Protein 6DB1 (pdb70)

Organism: Salmonella typhimurium (strain LT2 / SGSC1412 / ATCC 700720) (NCBI:txid99287)

Radius of gyration: 18.97 Å; Cα contacts (8 Å, |Δi|>4): 227; chains: 2; bounding box: 42×57×40 Å

InterPro domains:
  IPR003122 Chemotaxis methyl-accepting receptor Tar-related, ligand-binding [PF02203] (4-165)
  IPR003660 HAMP domain [PF00672] (212-261)
  IPR003660 HAMP domain [PS50885] (212-264)
  IPR003660 HAMP domain [SM00304] (212-264)
  IPR004089 Methyl-accepting chemotaxis protein (MCP) signalling domain [PF00015] (323-480)
  IPR004089 Methyl-accepting chemotaxis protein (MCP) signalling domain [PS50111] (269-498)
  IPR004089 Methyl-accepting chemotaxis protein (MCP) signalling domain [SM00283] (265-512)
  IPR004090 Chemotaxis methyl-accepting receptor [PR00260] (4-29)
  IPR004090 Chemotaxis methyl-accepting receptor [PR00260] (286-315)
  IPR004090 Chemotaxis methyl-accepting receptor [PR00260] (363-390)
  IPR004090 Chemotaxis methyl-accepting receptor [PR00260] (392-421)
  IPR004090 Chemotaxis methyl-accepting receptor [PR00260] (440-469)
  IPR004091 Chemotaxis methyl-accepting receptor, methyl-accepting site [PS00538] (290-312)

Foldseek 3Di:
DLLVLLVVLVLLVLLVVLVVVLVVLLVVLVQVVVVHDRDCVSSVVSLVSCVSLVCCVSPPPPPNVLRVQLSVLSVCLNPPPSVQCCCSVPNDCVGNVVSNVPVNVVSSVSNVVSVVVSCVVSCVSVCVDD/DQLLVLLVVCCLLVLLLVLVVQLLVLLVVLVQVVVVHHRDCPRNVVSLVSVVSLVCVVSPPRPPRVLVVQLSVLSVCLNVVASVVCCCSVPNDPCVNVVRSVPVNVVSSVSNVVSSVVSNVVSVVSVD

B-factor: mean 55.28, std 18.29, range [25.7, 120.66]

Nearest PDB structures (foldseek):
  5xsj-assembly1_L  TM=6.412E-01  e=8.812E-02  Clostridium beijerinckii NCIMB 8052
  9ivk-assembly1_A  TM=5.638E-01  e=1.202E+00  artificial sequences
  2kvp-assembly1_A  TM=5.230E-01  e=2.519E+00  Mus musculus
  4ciu-assembly1_A  TM=4.933E-01  e=7.093E+00  Escherichia coli
  5xsj-assembly1_L  TM=6.937E-01  e=2.025E-01  Clostridium beijerinckii NCIMB 8052

Secondary structure (DSSP, 8-state):
-HHHHHHH--HHHHHHHHHHHHHHHHHH--TTTTTS----HHHHHHHH--HHHH--TT-S---HHHHHHHHHHHHHIIIIIITT---TTT--IIIIIHHHHHHHHHHHHHHHHHHHHHHHHHH-------/--HHHHHHH--HHHHHHHHHHHHHHHHHH--TTTTT-----HHHHHHHH--HHHH--TT-S---HHHHHHHHHHHHHIIIIIITT--HHHHS-HHHHHHHHHTHHHHHHHHHHHHHHHHHHHHH----

Sequence (258 aa):
DIDRHLLVRRQTVLSQGNDQYFRFVTRRLSRADVKIGGGTPDFAPARQSLENRQQKLEEKALSPGPNPDISREVLSNWQALLEKGVVPQQLAQQGSLTAWSEHASTVTPALSRAFGASAERFSSHEEAGALDNNTRVNDIDRHLVRQTVLSQGNDQYFRFVTRLSRADVKIGGGTPDFAPARQSLENRQKLEEKALSPGPNPDISREVLSNWQALLEKGVVPQQLAQQGSLTAWSEHASTVTPALSRAFGASAERFSHEAGALDN

Structure (mmCIF, N/CA/C/O backbone):
data_6DB1
#
_entry.id   6DB1
#
_cell.length_a   89.226
_cell.length_b   89.226
_cell.length_c   65.890
_cell.angle_alpha   90.00
_cell.angle_beta   90.00
_cell.angle_gamma   120.00
#
_symmetry.space_group_name_H-M   'P 63'
#
loop_
_entity.id
_entity.type
_entity.pdbx_description
1 polymer 'Putative methyl-accepting chemotaxis protein'
2 non-polymer 'CHLORIDE ION'
3 water water
#
loop_
_atom_site.group_PDB
_atom_site.id
_atom_site.type_symbol
_atom_site.label_atom_id
_atom_site.label_alt_id
_atom_site.label_comp_id
_atom_site.label_asym_id
_atom_site.label_entity_id
_atom_site.label_seq_id
_atom_site.pdbx_PDB_ins_code
_atom_site.Cartn_x
_atom_site.Cartn_y
_atom_site.Cartn_z
_atom_site.occupancy
_atom_site.B_iso_or_equiv
_atom_site.auth_seq_id
_atom_site.auth_comp_id
_atom_site.auth_asym_id
_atom_site.auth_atom_id
_atom_site.pdbx_PDB_model_num
ATOM 1 N N . ASP A 1 12 ? 40.531 20.345 2.129 1.00 48.06 43 ASP A N 1
ATOM 2 C CA . ASP A 1 12 ? 39.693 20.883 1.055 1.00 44.97 43 ASP A CA 1
ATOM 3 C C . ASP A 1 12 ? 38.554 19.885 0.738 1.00 38.94 43 ASP A C 1
ATOM 4 O O . ASP A 1 12 ? 38.562 18.724 1.152 1.00 36.05 43 ASP A O 1
ATOM 9 N N . ILE A 1 13 ? 37.579 20.354 -0.008 1.00 35.17 44 ILE A N 1
ATOM 10 C CA . ILE A 1 13 ? 36.411 19.546 -0.319 1.00 33.18 44 ILE A CA 1
ATOM 11 C C . ILE A 1 13 ? 36.817 18.308 -1.127 1.00 30.30 44 ILE A C 1
ATOM 12 O O . ILE A 1 13 ? 36.300 17.234 -0.859 1.00 28.99 44 ILE A O 1
ATOM 17 N N . ASP A 1 14 ? 37.748 18.435 -2.067 1.00 30.65 45 ASP A N 1
ATOM 18 C CA . ASP A 1 14 ? 38.133 17.270 -2.882 1.00 31.06 45 ASP A CA 1
ATOM 19 C C . ASP A 1 14 ? 38.697 16.144 -2.006 1.00 30.17 45 ASP A C 1
ATOM 20 O O . ASP A 1 14 ? 38.337 14.975 -2.189 1.00 28.43 45 ASP A O 1
ATOM 25 N N . ARG A 1 15 ? 39.599 16.492 -1.083 1.00 31.53 46 ARG A N 1
ATOM 26 C CA . ARG A 1 15 ? 40.169 15.476 -0.203 1.00 31.59 46 ARG A CA 1
ATOM 27 C C . ARG A 1 15 ? 39.096 14.823 0.657 1.00 29.68 46 ARG A C 1
ATOM 28 O O . ARG A 1 15 ? 39.157 13.608 0.837 1.00 29.16 46 ARG A O 1
ATOM 36 N N . HIS A 1 16 ? 38.132 15.580 1.175 1.00 31.52 47 HIS A N 1
ATOM 37 C CA . HIS A 1 16 ? 37.115 14.974 2.054 1.00 32.37 47 HIS A CA 1
ATOM 38 C C . HIS A 1 16 ? 36.256 13.985 1.250 1.00 30.09 47 HIS A C 1
ATOM 39 O O . HIS A 1 16 ? 35.979 12.887 1.705 1.00 27.47 47 HIS A O 1
ATOM 46 N N A LEU A 1 17 ? 35.801 14.392 0.058 0.50 29.04 48 LEU A N 1
ATOM 47 N N B LEU A 1 17 ? 35.842 14.393 0.058 0.50 29.42 48 LEU A N 1
ATOM 48 C CA A LEU A 1 17 ? 34.992 13.494 -0.776 0.50 28.81 48 LEU A CA 1
ATOM 49 C CA B LEU A 1 17 ? 34.996 13.556 -0.769 0.50 29.44 48 LEU A CA 1
ATOM 50 C C A LEU A 1 17 ? 35.784 12.211 -1.051 0.50 28.62 48 LEU A C 1
ATOM 51 C C B LEU A 1 17 ? 35.747 12.263 -1.143 0.50 29.13 48 LEU A C 1
ATOM 52 O O A LEU A 1 17 ? 35.275 11.106 -0.883 0.50 27.84 48 LEU A O 1
ATOM 53 O O B LEU A 1 17 ? 35.171 11.178 -1.113 0.50 28.69 48 LEU A O 1
ATOM 62 N N . VAL A 1 18 ? 37.035 12.385 -1.460 1.00 29.67 49 VAL A N 1
ATOM 63 C CA . VAL A 1 18 ? 37.901 11.244 -1.797 1.00 31.39 49 VAL A CA 1
ATOM 64 C C . VAL A 1 18 ? 38.070 10.313 -0.571 1.00 30.34 49 VAL A C 1
ATOM 65 O O . VAL A 1 18 ? 38.047 9.086 -0.744 1.00 29.09 49 VAL A O 1
ATOM 69 N N A ARG A 1 19 ? 38.229 10.852 0.642 0.70 30.26 50 ARG A N 1
ATOM 70 N N B ARG A 1 19 ? 38.205 10.866 0.639 0.30 30.05 50 ARG A N 1
ATOM 71 C CA A ARG A 1 19 ? 38.333 9.978 1.821 0.70 31.84 50 ARG A CA 1
ATOM 72 C CA B ARG A 1 19 ? 38.300 10.014 1.828 0.30 30.57 50 ARG A CA 1
ATOM 73 C C A ARG A 1 19 ? 37.032 9.170 1.949 0.70 29.61 50 ARG A C 1
ATOM 74 C C B ARG A 1 19 ? 37.033 9.160 1.918 0.30 29.42 50 ARG A C 1
ATOM 75 O O A ARG A 1 19 ? 37.064 7.994 2.211 0.70 29.05 50 ARG A O 1
ATOM 76 O O B ARG A 1 19 ? 37.095 7.961 2.137 0.30 29.35 50 ARG A O 1
ATOM 91 N N . GLN A 1 20 ? 35.884 9.808 1.745 1.00 29.52 51 GLN A N 1
ATOM 92 C CA . GLN A 1 20 ? 34.592 9.104 1.829 1.00 29.47 51 GLN A CA 1
ATOM 93 C C . GLN A 1 20 ? 34.476 8.019 0.748 1.00 27.88 51 GLN A C 1
ATOM 94 O O . GLN A 1 20 ? 33.986 6.923 1.029 1.00 25.70 51 GLN A O 1
ATOM 116 N N . THR A 1 22 ? 36.887 6.468 -0.719 1.00 30.87 53 THR A N 1
ATOM 117 C CA . THR A 1 22 ? 37.859 5.426 -0.395 1.00 31.82 53 THR A CA 1
ATOM 118 C C . THR A 1 22 ? 37.331 4.524 0.726 1.00 30.20 53 THR A C 1
ATOM 119 O O . THR A 1 22 ? 37.462 3.320 0.636 1.00 29.86 53 THR A O 1
ATOM 123 N N . VAL A 1 23 ? 36.739 5.110 1.771 1.00 30.47 54 VAL A N 1
ATOM 124 C CA . VAL A 1 23 ? 36.189 4.316 2.874 1.00 29.92 54 VAL A CA 1
ATOM 125 C C . VAL A 1 23 ? 35.026 3.449 2.364 1.00 29.27 54 VAL A C 1
ATOM 126 O O . VAL A 1 23 ? 34.879 2.291 2.782 1.00 29.88 54 VAL A O 1
ATOM 130 N N . LEU A 1 24 ? 34.205 3.996 1.478 1.00 29.22 55 LEU A N 1
ATOM 131 C CA . LEU A 1 24 ? 33.086 3.251 0.904 1.00 29.58 55 LEU A CA 1
ATOM 132 C C . LEU A 1 24 ? 33.617 2.075 0.063 1.00 29.22 55 LEU A C 1
ATOM 133 O O . LEU A 1 24 ? 33.087 0.970 0.135 1.00 28.39 55 LEU A O 1
ATOM 138 N N . SER A 1 25 ? 34.646 2.296 -0.749 1.00 30.04 56 SER A N 1
ATOM 139 C CA . SER A 1 25 ? 35.219 1.204 -1.568 1.00 31.22 56 SER A CA 1
ATOM 140 C C . SER A 1 25 ? 35.833 0.117 -0.684 1.00 31.42 56 SER A C 1
ATOM 141 O O . SER A 1 25 ? 35.723 -1.061 -0.970 1.00 31.82 56 SER A O 1
ATOM 144 N N . GLN A 1 26 ? 36.500 0.546 0.374 1.00 32.89 57 GLN A N 1
ATOM 145 C CA . GLN A 1 26 ? 37.107 -0.371 1.300 1.00 34.64 57 GLN A CA 1
ATOM 146 C C . GLN A 1 26 ? 36.008 -1.197 1.973 1.00 35.18 57 GLN A C 1
ATOM 147 O O . GLN A 1 26 ? 36.184 -2.400 2.169 1.00 36.30 57 GLN A O 1
ATOM 153 N N . GLY A 1 27 ? 34.889 -0.553 2.328 1.00 32.62 58 GLY A N 1
ATOM 154 C CA . GLY A 1 27 ? 33.787 -1.264 2.937 1.00 31.98 58 GLY A CA 1
ATOM 155 C C . GLY A 1 27 ? 33.240 -2.334 2.001 1.00 34.28 58 GLY A C 1
ATOM 156 O O . GLY A 1 27 ? 32.919 -3.442 2.418 1.00 35.73 58 GLY A O 1
ATOM 157 N N . ASN A 1 28 ? 33.138 -1.980 0.732 1.00 34.23 59 ASN A N 1
ATOM 158 C CA . ASN A 1 28 ? 32.604 -2.858 -0.323 1.00 36.69 59 ASN A CA 1
ATOM 159 C C . ASN A 1 28 ? 33.566 -4.030 -0.552 1.00 39.14 59 ASN A C 1
ATOM 160 O O . ASN A 1 28 ? 33.160 -5.187 -0.689 1.00 41.54 59 ASN A O 1
ATOM 165 N N . ASP A 1 29 ? 34.849 -3.705 -0.649 1.00 39.61 60 ASP A N 1
ATOM 166 C CA . ASP A 1 29 ? 35.848 -4.707 -0.807 1.00 42.43 60 ASP A CA 1
ATOM 167 C C . ASP A 1 29 ? 35.799 -5.715 0.366 1.00 42.86 60 ASP A C 1
ATOM 168 O O . ASP A 1 29 ? 35.853 -6.919 0.142 1.00 40.14 60 ASP A O 1
ATOM 173 N N . GLN A 1 30 ? 35.667 -5.208 1.594 1.00 39.34 61 GLN A N 1
ATOM 174 C CA . GLN A 1 30 ? 35.651 -6.063 2.806 1.00 41.31 61 GLN A CA 1
ATOM 175 C C . GLN A 1 30 ? 34.380 -6.920 2.864 1.00 42.86 61 GLN A C 1
ATOM 176 O O . GLN A 1 30 ? 34.392 -8.036 3.424 1.00 42.21 61 GLN A O 1
ATOM 182 N N . TYR A 1 31 ? 33.287 -6.396 2.331 1.00 42.30 62 TYR A N 1
ATOM 183 C CA . TYR A 1 31 ? 32.094 -7.173 2.267 1.00 44.07 62 TYR A CA 1
ATOM 184 C C . TYR A 1 31 ? 32.277 -8.305 1.239 1.00 47.53 62 TYR A C 1
ATOM 185 O O . TYR A 1 31 ? 32.002 -9.476 1.554 1.00 48.27 62 TYR A O 1
ATOM 194 N N . PHE A 1 32 ? 32.752 -7.992 0.024 1.00 47.24 63 PHE A N 1
ATOM 195 C CA . PHE A 1 32 ? 32.923 -9.055 -0.969 1.00 50.65 63 PHE A CA 1
ATOM 196 C C . PHE A 1 32 ? 33.894 -10.097 -0.421 1.00 51.67 63 PHE A C 1
ATOM 197 O O . PHE A 1 32 ? 33.668 -11.294 -0.596 1.00 53.54 63 PHE A O 1
ATOM 205 N N . ARG A 1 33 ? 34.944 -9.650 0.250 1.00 49.35 64 ARG A N 1
ATOM 206 C CA . ARG A 1 33 ? 35.876 -10.592 0.805 1.00 53.26 64 ARG A CA 1
ATOM 207 C C . ARG A 1 33 ? 35.138 -11.519 1.769 1.00 54.59 64 ARG A C 1
ATOM 208 O O . ARG A 1 33 ? 35.220 -12.732 1.635 1.00 56.79 64 ARG A O 1
ATOM 216 N N . PHE A 1 34 ? 34.409 -10.933 2.705 1.00 53.34 65 PHE A N 1
ATOM 217 C CA . PHE A 1 34 ? 33.688 -11.678 3.708 1.00 53.72 65 PHE A CA 1
ATOM 218 C C . PHE A 1 34 ? 32.916 -12.850 3.098 1.00 56.18 65 PHE A C 1
ATOM 219 O O . PHE A 1 34 ? 32.947 -13.936 3.644 1.00 57.89 65 PHE A O 1
ATOM 227 N N . VAL A 1 35 ? 32.222 -12.609 1.990 1.00 56.21 66 VAL A N 1
ATOM 228 C CA . VAL A 1 35 ? 31.402 -13.618 1.358 1.00 57.97 66 VAL A CA 1
ATOM 229 C C . VAL A 1 35 ? 32.276 -14.768 0.853 1.00 61.84 66 VAL A C 1
ATOM 230 O O . VAL A 1 35 ? 31.866 -15.913 0.925 1.00 62.01 66 VAL A O 1
ATOM 234 N N . THR A 1 36 ? 33.464 -14.461 0.338 1.00 63.48 67 THR A N 1
ATOM 235 C CA . THR A 1 36 ? 34.343 -15.495 -0.187 1.00 65.80 67 THR A CA 1
ATOM 236 C C . THR A 1 36 ? 35.058 -16.221 0.958 1.00 66.33 67 THR A C 1
ATOM 237 O O . THR A 1 36 ? 35.129 -17.456 0.973 1.00 69.81 67 THR A O 1
ATOM 241 N N A ARG A 1 37 ? 35.565 -15.434 1.905 0.50 62.81 68 ARG A N 1
ATOM 242 N N B ARG A 1 37 ? 35.589 -15.484 1.920 0.50 62.67 68 ARG A N 1
ATOM 243 C CA A ARG A 1 37 ? 36.274 -15.942 3.075 0.50 62.96 68 ARG A CA 1
ATOM 244 C CA B ARG A 1 37 ? 36.343 -16.134 2.992 0.50 63.12 68 ARG A CA 1
ATOM 245 C C A ARG A 1 37 ? 35.429 -17.038 3.741 0.50 65.29 68 ARG A C 1
ATOM 246 C C B ARG A 1 37 ? 35.422 -17.085 3.778 0.50 65.11 68 ARG A C 1
ATOM 247 O O A ARG A 1 37 ? 35.868 -18.191 3.907 0.50 66.46 68 ARG A O 1
ATOM 248 O O B ARG A 1 37 ? 35.823 -18.224 4.084 0.50 66.17 68 ARG A O 1
ATOM 263 N N . LEU A 1 38 ? 34.192 -16.661 4.064 1.00 65.28 69 LEU A N 1
ATOM 264 C CA . LEU A 1 38 ? 33.229 -17.523 4.792 1.00 65.90 69 LEU A CA 1
ATOM 265 C C . LEU A 1 38 ? 32.880 -18.782 3.986 1.00 67.39 69 LEU A C 1
ATOM 266 O O . LEU A 1 38 ? 32.688 -19.867 4.567 1.00 66.89 69 LEU A O 1
ATOM 271 N N . SER A 1 39 ? 32.753 -18.625 2.675 1.00 68.07 70 SER A N 1
ATOM 272 C CA . SER A 1 39 ? 32.413 -19.744 1.807 1.00 69.65 70 SER A CA 1
ATOM 273 C C . SER A 1 39 ? 33.523 -20.811 1.846 1.00 70.59 70 SER A C 1
ATOM 274 O O . SER A 1 39 ? 33.231 -22.008 1.973 1.00 68.40 70 SER A O 1
ATOM 277 N N . ARG A 1 40 ? 34.791 -20.393 1.768 1.00 71.09 71 ARG A N 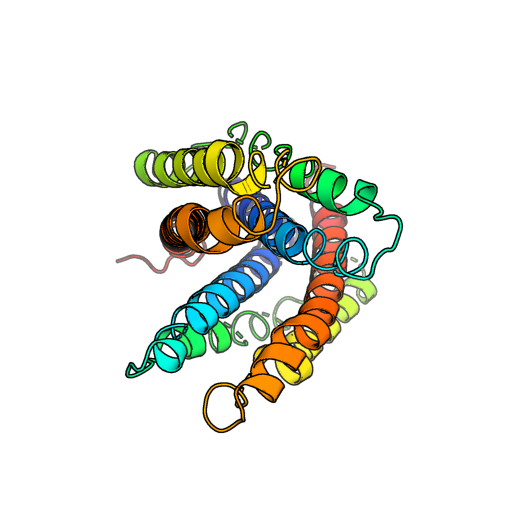1
ATOM 278 C CA . ARG A 1 40 ? 35.898 -21.358 1.795 1.00 74.09 71 ARG A CA 1
ATOM 279 C C . ARG A 1 40 ? 35.936 -22.079 3.150 1.00 73.11 71 ARG A C 1
ATOM 280 O O . ARG A 1 40 ? 36.201 -23.297 3.209 1.00 71.37 71 ARG A O 1
ATOM 288 N N . ALA A 1 41 ? 35.669 -21.346 4.233 1.00 70.09 72 ALA A N 1
ATOM 289 C CA . ALA A 1 41 ? 35.656 -21.967 5.568 1.00 70.31 72 ALA A CA 1
ATOM 290 C C . ALA A 1 41 ? 34.541 -23.029 5.642 1.00 72.01 72 ALA A C 1
ATOM 291 O O . ALA A 1 41 ? 34.720 -24.081 6.269 1.00 69.68 72 ALA A O 1
ATOM 301 N N . ASP A 1 43 ? 33.185 -24.775 3.005 1.00 78.34 74 ASP A N 1
ATOM 302 C CA . ASP A 1 43 ? 33.464 -25.931 2.166 1.00 79.95 74 ASP A CA 1
ATOM 303 C C . ASP A 1 43 ? 34.237 -26.943 3.011 1.00 80.86 74 ASP A C 1
ATOM 304 O O . ASP A 1 43 ? 33.958 -28.134 2.960 1.00 83.79 74 ASP A O 1
ATOM 309 N N . VAL A 1 44 ? 35.189 -26.439 3.800 1.00 81.40 75 VAL A N 1
ATOM 310 C CA . VAL A 1 44 ? 36.022 -27.243 4.723 1.00 84.68 75 VAL A CA 1
ATOM 311 C C . VAL A 1 44 ? 35.118 -27.897 5.778 1.00 86.41 75 VAL A C 1
ATOM 312 O O . VAL A 1 44 ? 35.291 -29.076 6.103 1.00 91.21 75 VAL A O 1
ATOM 316 N N . LYS A 1 45 ? 34.179 -27.127 6.327 1.00 83.79 76 LYS A N 1
ATOM 317 C CA . LYS A 1 45 ? 33.256 -27.638 7.347 1.00 85.58 76 LYS A CA 1
ATOM 318 C C . LYS A 1 45 ? 32.352 -28.704 6.700 1.00 85.36 76 LYS A C 1
ATOM 319 O O . LYS A 1 45 ? 32.149 -29.787 7.270 1.00 85.72 76 LYS A O 1
ATOM 325 N N . ILE A 1 46 ? 31.871 -28.423 5.487 1.00 82.27 77 ILE A N 1
ATOM 326 C CA . ILE A 1 46 ? 31.008 -29.348 4.735 1.00 82.73 77 ILE A CA 1
ATOM 327 C C . ILE A 1 46 ? 31.829 -30.575 4.301 1.00 85.17 77 ILE A C 1
ATOM 328 O O . ILE A 1 46 ? 31.280 -31.665 4.109 1.00 87.06 77 ILE A O 1
ATOM 333 N N . GLY A 1 47 ? 33.138 -30.388 4.149 1.00 84.04 78 GLY A N 1
ATOM 334 C CA . GLY A 1 47 ? 34.039 -31.467 3.767 1.00 85.93 78 GLY A CA 1
ATOM 335 C C . GLY A 1 47 ? 34.473 -32.295 4.968 1.00 87.55 78 GLY A C 1
ATOM 336 O O . GLY A 1 47 ? 35.378 -33.120 4.860 1.00 90.48 78 GLY A O 1
ATOM 337 N N . GLY A 1 48 ? 33.844 -32.057 6.119 1.00 85.92 79 GLY A N 1
ATOM 338 C CA . GLY A 1 48 ? 34.135 -32.808 7.341 1.00 88.99 79 GLY A CA 1
ATOM 339 C C . GLY A 1 48 ? 35.399 -32.337 8.043 1.00 90.79 79 GLY A C 1
ATOM 340 O O . GLY A 1 48 ? 35.908 -33.036 8.922 1.00 93.73 79 GLY A O 1
ATOM 341 N N . GLY A 1 49 ? 35.887 -31.147 7.693 1.00 89.02 80 GLY A N 1
ATOM 342 C CA . GLY A 1 49 ? 37.122 -30.602 8.281 1.00 91.42 80 GLY A CA 1
ATOM 343 C C . GLY A 1 49 ? 36.863 -29.547 9.349 1.00 89.72 80 GLY A C 1
ATOM 344 O O . GLY A 1 49 ? 35.724 -29.110 9.569 1.00 85.88 80 GLY A O 1
ATOM 345 N N . THR A 1 50 ? 37.956 -29.128 9.994 1.00 92.60 81 THR A N 1
ATOM 346 C CA . THR A 1 50 ? 37.940 -28.124 11.070 1.00 91.10 81 THR A CA 1
ATOM 347 C C . THR A 1 50 ? 38.063 -26.717 10.453 1.00 87.31 81 THR A C 1
ATOM 348 O O . THR A 1 50 ? 39.156 -26.272 10.098 1.00 85.51 81 THR A O 1
ATOM 352 N N . PRO A 1 51 ? 36.943 -25.992 10.348 1.00 84.47 82 PRO A N 1
ATOM 353 C CA . PRO A 1 51 ? 37.017 -24.673 9.719 1.00 82.26 82 PRO A CA 1
ATOM 354 C C . PRO A 1 51 ? 37.803 -23.622 10.521 1.00 81.76 82 PRO A C 1
ATOM 355 O O . PRO A 1 51 ? 37.896 -23.712 11.749 1.00 82.90 82 PRO A O 1
ATOM 359 N N . ASP A 1 52 ? 38.399 -22.672 9.804 1.00 79.85 83 ASP A N 1
ATOM 360 C CA . ASP A 1 52 ? 39.092 -21.546 10.417 1.00 80.49 83 ASP A CA 1
ATOM 361 C C . ASP A 1 52 ? 38.209 -20.360 10.111 1.00 75.49 83 ASP A C 1
ATOM 362 O O . ASP A 1 52 ? 38.051 -19.995 8.953 1.00 75.66 83 ASP A O 1
ATOM 367 N N . PHE A 1 53 ? 37.596 -19.785 11.138 1.00 74.39 84 PHE A N 1
ATOM 368 C CA . PHE A 1 53 ? 36.714 -18.635 10.953 1.00 70.27 84 PHE A CA 1
ATOM 369 C C . PHE A 1 53 ? 37.452 -17.316 11.187 1.00 69.45 84 PHE A C 1
ATOM 370 O O . PHE A 1 53 ? 36.894 -16.260 10.894 1.00 68.34 84 PHE A O 1
ATOM 378 N N . ALA A 1 54 ? 38.690 -17.378 11.688 1.00 69.18 85 ALA A N 1
ATOM 379 C CA . ALA A 1 54 ? 39.484 -16.171 12.015 1.00 70.89 85 ALA A CA 1
ATOM 380 C C . ALA A 1 54 ? 39.447 -15.123 10.885 1.00 70.21 85 ALA A C 1
ATOM 381 O O . ALA A 1 54 ? 39.244 -13.926 11.176 1.00 66.18 85 ALA A O 1
ATOM 383 N N . PRO A 1 55 ? 39.655 -15.548 9.607 1.00 70.40 86 PRO A N 1
ATOM 384 C CA . PRO A 1 55 ? 39.678 -14.627 8.446 1.00 68.36 86 PRO A CA 1
ATOM 385 C C . PRO A 1 55 ? 38.322 -13.982 8.112 1.00 67.69 86 PRO A C 1
ATOM 386 O O . PRO A 1 55 ? 38.266 -12.793 7.755 1.00 62.42 86 PRO A O 1
ATOM 390 N N . ALA A 1 56 ? 37.247 -14.757 8.180 1.00 67.32 87 ALA A N 1
ATOM 391 C CA . ALA A 1 56 ? 35.931 -14.184 7.900 1.00 66.05 87 ALA A CA 1
ATOM 392 C C . ALA A 1 56 ? 35.619 -13.140 8.976 1.00 64.17 87 ALA A C 1
ATOM 393 O O . ALA A 1 56 ? 35.184 -12.029 8.664 1.00 64.76 87 ALA A O 1
ATOM 395 N N . ARG A 1 57 ? 35.870 -13.505 10.234 1.00 63.16 88 ARG A N 1
ATOM 396 C CA . ARG A 1 57 ? 35.660 -12.600 11.366 1.00 64.34 88 ARG A CA 1
ATOM 397 C C . ARG A 1 57 ? 36.451 -11.306 11.132 1.00 63.97 88 ARG A C 1
ATOM 398 O O . ARG A 1 57 ? 35.998 -10.228 11.515 1.00 60.02 88 ARG A O 1
ATOM 406 N N . GLN A 1 58 ? 37.644 -11.430 10.540 1.00 62.61 89 GLN A N 1
ATOM 407 C CA . GLN A 1 58 ? 38.490 -10.272 10.276 1.00 62.70 89 GLN A CA 1
ATOM 408 C C . GLN A 1 58 ? 37.789 -9.333 9.290 1.00 62.01 89 GLN A C 1
ATOM 409 O O . GLN A 1 58 ? 37.818 -8.125 9.458 1.00 60.05 89 GLN A O 1
ATOM 415 N N . SER A 1 59 ? 37.194 -9.911 8.255 1.00 61.55 90 SER A N 1
ATOM 416 C CA . SER A 1 59 ? 36.516 -9.134 7.239 1.00 61.66 90 SER A CA 1
ATOM 417 C C . SER A 1 59 ? 35.270 -8.460 7.836 1.00 59.74 90 SER A C 1
ATOM 418 O O . SER A 1 59 ? 35.062 -7.271 7.628 1.00 60.53 90 SER A O 1
ATOM 421 N N . LEU A 1 60 ? 34.462 -9.214 8.580 1.00 57.70 91 LEU A N 1
ATOM 422 C CA . LEU A 1 60 ? 33.272 -8.675 9.222 1.00 57.92 91 LEU A CA 1
ATOM 423 C C . LEU A 1 60 ? 33.687 -7.498 10.104 1.00 58.57 91 LEU A C 1
ATOM 424 O O . LEU A 1 60 ? 33.107 -6.415 10.023 1.00 59.16 91 LEU A O 1
ATOM 429 N N . GLU A 1 61 ? 34.733 -7.706 10.894 1.00 52.30 92 GLU A N 1
ATOM 430 C CA . GLU A 1 61 ? 35.227 -6.663 11.771 1.00 53.69 92 GLU A CA 1
ATOM 431 C C . GLU A 1 61 ? 35.733 -5.465 10.944 1.00 50.03 92 GLU A C 1
ATOM 432 O O . GLU A 1 61 ? 35.523 -4.319 11.349 1.00 47.70 92 GLU A O 1
ATOM 438 N N . ASN A 1 62 ? 36.363 -5.709 9.791 1.00 49.27 93 ASN A N 1
ATOM 439 C CA . ASN A 1 62 ? 36.856 -4.604 8.939 1.00 47.01 93 ASN A CA 1
ATOM 440 C C . ASN A 1 62 ? 35.667 -3.830 8.336 1.00 43.71 93 ASN A C 1
ATOM 441 O O . ASN A 1 62 ? 35.735 -2.605 8.177 1.00 41.63 93 ASN A O 1
ATOM 462 N N . ARG A 1 64 ? 32.716 -3.500 9.710 1.00 42.70 95 ARG A N 1
ATOM 463 C CA . ARG A 1 64 ? 32.139 -2.758 10.826 1.00 45.05 95 ARG A CA 1
ATOM 464 C C . ARG A 1 64 ? 32.993 -1.509 11.092 1.00 45.30 95 ARG A C 1
ATOM 465 O O . ARG A 1 64 ? 32.447 -0.422 11.324 1.00 46.70 95 ARG A O 1
ATOM 473 N N A GLN A 1 65 ? 34.323 -1.663 11.074 0.60 44.56 96 GLN A N 1
ATOM 474 N N B GLN A 1 65 ? 34.319 -1.685 11.052 0.40 44.44 96 GLN A N 1
ATOM 475 C CA A GLN A 1 65 ? 35.229 -0.527 11.284 0.60 43.71 96 GLN A CA 1
ATOM 476 C CA B GLN A 1 65 ? 35.279 -0.593 11.235 0.40 43.42 96 GLN A CA 1
ATOM 477 C C A GLN A 1 65 ? 35.065 0.497 10.152 0.60 40.57 96 GLN A C 1
ATOM 478 C C B GLN A 1 65 ? 35.081 0.477 10.156 0.40 40.39 96 GLN A C 1
ATOM 479 O O A GLN A 1 65 ? 35.141 1.697 10.400 0.60 41.32 96 GLN A O 1
ATOM 480 O O B GLN A 1 65 ? 35.140 1.669 10.443 0.40 40.88 96 GLN A O 1
ATOM 491 N N . LYS A 1 66 ? 34.878 0.045 8.914 1.00 37.64 97 LYS A N 1
ATOM 492 C CA . LYS A 1 66 ? 34.724 0.983 7.806 1.00 35.62 97 LYS A CA 1
ATOM 493 C C . LYS A 1 66 ? 33.382 1.717 7.902 1.00 32.36 97 LYS A C 1
ATOM 494 O O . LYS A 1 66 ? 33.328 2.859 7.561 1.00 31.18 97 LYS A O 1
ATOM 500 N N . LEU A 1 67 ? 32.330 1.080 8.391 1.00 32.89 98 LEU A N 1
ATOM 501 C CA . LEU A 1 67 ? 31.065 1.779 8.584 1.00 33.42 98 LEU A CA 1
ATOM 502 C C . LEU A 1 67 ? 31.249 2.880 9.637 1.00 34.45 98 LEU A C 1
ATOM 503 O O . LEU A 1 67 ? 30.752 3.978 9.479 1.00 33.16 98 LEU A O 1
ATOM 508 N N . GLU A 1 68 ? 31.946 2.574 10.727 1.00 36.71 99 GLU A N 1
ATOM 509 C CA . GLU A 1 68 ? 32.141 3.572 11.769 1.00 40.01 99 GLU A CA 1
ATOM 510 C C . GLU A 1 68 ? 32.910 4.768 11.199 1.00 39.69 99 GLU A C 1
ATOM 511 O O . GLU A 1 68 ? 32.573 5.902 11.471 1.00 39.79 99 GLU A O 1
ATOM 517 N N . GLU A 1 69 ? 33.916 4.499 10.384 1.00 37.67 100 GLU A N 1
ATOM 518 C CA . GLU A 1 69 ? 34.725 5.545 9.770 1.00 38.19 100 GLU A CA 1
ATOM 519 C C . GLU A 1 69 ? 33.861 6.350 8.780 1.00 36.68 100 GLU A C 1
ATOM 520 O O . GLU A 1 69 ? 33.994 7.598 8.671 1.00 36.72 100 GLU A O 1
ATOM 534 N N . LYS A 1 71 ? 30.624 6.845 8.978 1.00 34.70 102 LYS A N 1
ATOM 535 C CA . LYS A 1 71 ? 29.709 7.668 9.800 1.00 37.86 102 LYS A CA 1
ATOM 536 C C . LYS A 1 71 ? 30.409 8.925 10.335 1.00 39.77 102 LYS A C 1
ATOM 537 O O . LYS A 1 71 ? 29.805 10.014 10.370 1.00 40.90 102 LYS A O 1
ATOM 543 N N . ALA A 1 72 ? 31.648 8.751 10.804 1.00 38.73 103 ALA A N 1
ATOM 544 C CA . ALA A 1 72 ? 32.446 9.848 11.370 1.00 41.07 103 ALA A CA 1
ATOM 545 C C . ALA A 1 72 ? 32.727 10.937 10.323 1.00 41.23 103 ALA A C 1
ATOM 546 O O . ALA A 1 72 ? 32.877 12.096 10.696 1.00 41.05 103 ALA A O 1
ATOM 548 N N . LEU A 1 73 ? 32.770 10.566 9.034 1.00 38.19 104 LEU A N 1
ATOM 549 C CA . LEU A 1 73 ? 33.054 11.486 7.898 1.00 39.13 104 LEU A CA 1
ATOM 550 C C . LEU A 1 73 ? 31.786 12.098 7.288 1.00 37.72 104 LEU A C 1
ATOM 551 O O . LEU A 1 73 ? 31.899 13.024 6.487 1.00 36.84 104 LEU A O 1
ATOM 556 N N . SER A 1 74 ? 30.603 11.614 7.675 1.00 38.83 105 SER A N 1
ATOM 557 C CA . SER A 1 74 ? 29.353 11.980 7.021 1.00 38.48 105 SER A CA 1
ATOM 558 C C . SER A 1 74 ? 28.462 12.926 7.852 1.00 42.16 105 SER A C 1
ATOM 559 O O . SER A 1 74 ? 28.463 12.910 9.103 1.00 43.05 105 SER A O 1
ATOM 562 N N . PRO A 1 75 ? 27.658 13.737 7.157 1.00 41.11 106 PRO A N 1
ATOM 563 C CA . PRO A 1 75 ? 27.599 13.762 5.673 1.00 38.96 106 PRO A CA 1
ATOM 564 C C . PRO A 1 75 ? 28.728 14.555 5.009 1.00 40.70 106 PRO A C 1
ATOM 565 O O . PRO A 1 75 ? 28.999 14.344 3.832 1.00 38.45 106 PRO A O 1
ATOM 569 N N . GLY A 1 76 ? 29.390 15.431 5.758 1.00 43.53 107 GLY A N 1
ATOM 570 C CA . GLY A 1 76 ? 30.412 16.250 5.134 1.00 47.06 107 GLY A CA 1
ATOM 571 C C . GLY A 1 76 ? 29.822 17.095 3.999 1.00 49.59 107 GLY A C 1
ATOM 572 O O . GLY A 1 76 ? 28.715 17.615 4.115 1.00 48.16 107 GLY A O 1
ATOM 573 N N . PRO A 1 77 ? 30.543 17.220 2.880 1.00 50.44 108 PRO A N 1
ATOM 574 C CA . PRO A 1 77 ? 30.118 17.998 1.714 1.00 52.65 108 PRO A CA 1
ATOM 575 C C . PRO A 1 77 ? 29.100 17.321 0.786 1.00 49.46 108 PRO A C 1
ATOM 576 O O . PRO A 1 77 ? 28.582 17.961 -0.125 1.00 49.52 108 PRO A O 1
ATOM 596 N N . ASN A 1 79 ? 25.536 15.343 -0.300 1.00 46.45 110 ASN A N 1
ATOM 597 C CA . ASN A 1 79 ? 24.105 15.563 -0.046 1.00 46.15 110 ASN A CA 1
ATOM 598 C C . ASN A 1 79 ? 23.647 14.661 1.112 1.00 41.67 110 ASN A C 1
ATOM 599 O O . ASN A 1 79 ? 23.816 13.430 1.059 1.00 41.35 110 ASN A O 1
ATOM 604 N N . PRO A 1 80 ? 23.078 15.269 2.175 1.00 41.56 111 PRO A N 1
ATOM 605 C CA . PRO A 1 80 ? 22.620 14.574 3.390 1.00 41.24 111 PRO A CA 1
ATOM 606 C C . PRO A 1 80 ? 21.732 13.347 3.118 1.00 40.70 111 PRO A C 1
ATOM 607 O O . PRO A 1 80 ? 21.893 12.345 3.803 1.00 36.12 111 PRO A O 1
ATOM 611 N N . ASP A 1 81 ? 20.862 13.402 2.107 1.00 42.16 112 ASP A N 1
ATOM 612 C CA . ASP A 1 81 ? 19.989 12.257 1.764 1.00 44.49 112 ASP A CA 1
ATOM 613 C C . ASP A 1 81 ? 20.766 11.052 1.271 1.00 41.73 112 ASP A C 1
ATOM 614 O O . ASP A 1 81 ? 20.502 9.931 1.660 1.00 40.18 112 ASP A O 1
ATOM 619 N N . ILE A 1 82 ? 21.700 11.293 0.366 1.00 41.83 113 ILE A N 1
ATOM 620 C CA . ILE A 1 82 ? 22.515 10.228 -0.200 1.00 39.98 113 ILE A CA 1
ATOM 621 C C . ILE A 1 82 ? 23.424 9.662 0.895 1.00 37.69 113 ILE A C 1
ATOM 622 O O . ILE A 1 82 ? 23.593 8.443 1.019 1.00 33.73 113 ILE A O 1
ATOM 627 N N . SER A 1 83 ? 23.996 10.555 1.683 1.00 36.63 114 SER A N 1
ATOM 628 C CA . SER A 1 83 ? 24.886 10.104 2.732 1.00 37.66 114 SER A CA 1
ATOM 629 C C . SER A 1 83 ? 24.132 9.141 3.659 1.00 37.40 114 SER A C 1
ATOM 630 O O . SER A 1 83 ? 24.633 8.079 4.006 1.00 36.49 114 SER A O 1
ATOM 633 N N . ARG A 1 84 ? 22.897 9.510 3.995 1.00 39.88 115 ARG A N 1
ATOM 634 C CA . ARG A 1 84 ? 22.018 8.730 4.873 1.00 41.60 115 ARG A CA 1
ATOM 635 C C . ARG A 1 84 ? 21.616 7.383 4.274 1.00 39.26 115 ARG A C 1
ATOM 636 O O . ARG A 1 84 ? 21.521 6.392 4.996 1.00 38.90 115 ARG A O 1
ATOM 644 N N . GLU A 1 85 ? 21.312 7.359 3.000 1.00 38.08 116 GLU A N 1
ATOM 645 C CA . GLU A 1 85 ? 20.937 6.124 2.350 1.00 40.00 116 GLU A CA 1
ATOM 646 C C . GLU A 1 85 ? 22.088 5.110 2.476 1.00 39.06 116 GLU A C 1
ATOM 647 O O . GLU A 1 85 ? 21.876 3.954 2.817 1.00 38.69 116 GLU A O 1
ATOM 653 N N . VAL A 1 86 ? 23.309 5.573 2.206 1.00 36.81 117 VAL A N 1
ATOM 654 C CA . VAL A 1 86 ? 24.515 4.748 2.235 1.00 36.91 117 VAL A CA 1
ATOM 655 C C . VAL A 1 86 ? 24.735 4.134 3.627 1.00 35.39 117 VAL A C 1
ATOM 656 O O . VAL A 1 86 ? 24.924 2.926 3.739 1.00 34.46 117 VAL A O 1
ATOM 660 N N . LEU A 1 87 ? 24.718 4.958 4.658 1.00 39.68 118 LEU A N 1
ATOM 661 C CA . LEU A 1 87 ? 24.965 4.479 6.023 1.00 37.73 118 LEU A CA 1
ATOM 662 C C . LEU A 1 87 ? 23.866 3.506 6.473 1.00 38.88 118 LEU A C 1
ATOM 663 O O . LEU A 1 87 ? 24.166 2.512 7.133 1.00 37.79 118 LEU A O 1
ATOM 668 N N . SER A 1 88 ? 22.610 3.772 6.135 1.00 40.60 119 SER A N 1
ATOM 669 C CA . SER A 1 88 ? 21.531 2.879 6.577 1.00 42.80 119 SER A CA 1
ATOM 670 C C . SER A 1 88 ? 21.588 1.534 5.855 1.00 40.28 119 SER A C 1
ATOM 671 O O . SER A 1 88 ? 21.375 0.514 6.475 1.00 42.28 119 SER A O 1
ATOM 674 N N . ASN A 1 89 ? 21.864 1.536 4.562 1.00 40.10 120 ASN A N 1
ATOM 675 C CA . ASN A 1 89 ? 21.935 0.277 3.799 1.00 40.04 120 ASN A CA 1
ATOM 676 C C . ASN A 1 89 ? 23.204 -0.491 4.189 1.00 38.45 120 ASN A C 1
ATOM 677 O O . ASN A 1 89 ? 23.196 -1.732 4.248 1.00 39.75 120 ASN A O 1
ATOM 682 N N . TRP A 1 90 ? 24.284 0.230 4.475 1.00 37.02 121 TRP A N 1
ATOM 683 C CA . TRP A 1 90 ? 25.528 -0.408 4.899 1.00 35.53 121 TRP A CA 1
ATOM 684 C C . TRP A 1 90 ? 25.272 -1.102 6.238 1.00 37.40 121 TRP A C 1
ATOM 685 O O . TRP A 1 90 ? 25.589 -2.273 6.418 1.00 36.47 121 TRP A O 1
ATOM 696 N N . GLN A 1 91 ? 24.692 -0.343 7.174 1.00 40.59 122 GLN A N 1
ATOM 697 C CA . GLN A 1 91 ? 24.420 -0.862 8.537 1.00 43.37 122 GLN A CA 1
ATOM 698 C C . GLN A 1 91 ? 23.442 -2.047 8.478 1.00 44.50 122 GLN A C 1
ATOM 699 O O . GLN A 1 91 ? 23.591 -3.005 9.233 1.00 47.47 122 GLN A O 1
ATOM 705 N N . ALA A 1 92 ? 22.454 -1.991 7.590 1.00 47.03 123 ALA A N 1
ATOM 706 C CA . ALA A 1 92 ? 21.501 -3.090 7.473 1.00 47.69 123 ALA A CA 1
ATOM 707 C C . ALA A 1 92 ? 22.217 -4.344 6.942 1.00 46.31 123 ALA A C 1
ATOM 708 O O . ALA A 1 92 ? 22.047 -5.436 7.476 1.00 42.40 123 ALA A O 1
ATOM 710 N N . LEU A 1 93 ? 22.999 -4.176 5.879 1.00 43.71 124 LEU A N 1
ATOM 711 C CA . LEU A 1 93 ? 23.709 -5.284 5.275 1.00 45.16 124 LEU A CA 1
ATOM 712 C C . LEU A 1 93 ? 24.526 -6.024 6.336 1.00 48.39 124 LEU A C 1
ATOM 713 O O . LEU A 1 93 ? 24.568 -7.258 6.355 1.00 47.48 124 LEU A O 1
ATOM 718 N N . LEU A 1 94 ? 25.116 -5.252 7.241 1.00 48.47 125 LEU A N 1
ATOM 719 C CA . LEU A 1 94 ? 25.972 -5.776 8.275 1.00 47.58 125 LEU A CA 1
ATOM 720 C C . LEU A 1 94 ? 25.169 -6.426 9.403 1.00 51.91 125 LEU A C 1
ATOM 721 O O . LEU A 1 94 ? 25.440 -7.575 9.768 1.00 52.48 125 LEU A O 1
ATOM 726 N N . GLU A 1 95 ? 24.208 -5.706 9.967 1.00 53.70 126 GLU A N 1
ATOM 727 C CA . GLU A 1 95 ? 23.491 -6.220 11.154 1.00 58.26 126 GLU A CA 1
ATOM 728 C C . GLU A 1 95 ? 22.422 -7.260 10.805 1.00 59.90 126 GLU A C 1
ATOM 729 O O . GLU A 1 95 ? 22.054 -8.035 11.687 1.00 61.13 126 GLU A O 1
ATOM 735 N N . LYS A 1 96 ? 21.946 -7.302 9.562 1.00 59.30 127 LYS A N 1
ATOM 736 C CA . LYS A 1 96 ? 20.880 -8.243 9.199 1.00 60.70 127 LYS A CA 1
ATOM 737 C C . LYS A 1 96 ? 21.367 -9.294 8.194 1.00 59.57 127 LYS A C 1
ATOM 738 O O . LYS A 1 96 ? 20.735 -10.341 8.077 1.00 64.13 127 LYS A O 1
ATOM 744 N N . GLY A 1 97 ? 22.449 -9.031 7.461 1.00 54.17 128 GLY A N 1
ATOM 745 C CA . GLY A 1 97 ? 22.911 -10.000 6.485 1.00 53.58 128 GLY A CA 1
ATOM 746 C C . GLY A 1 97 ? 24.158 -10.742 6.939 1.00 55.11 128 GLY A C 1
ATOM 747 O O . GLY A 1 97 ? 24.130 -11.950 7.173 1.00 56.18 128 GLY A O 1
ATOM 748 N N . VAL A 1 98 ? 25.224 -9.976 7.127 1.00 50.35 129 VAL A N 1
ATOM 749 C CA . VAL A 1 98 ? 26.551 -10.467 7.448 1.00 47.97 129 VAL A CA 1
ATOM 750 C C . VAL A 1 98 ? 26.644 -11.104 8.837 1.00 48.79 129 VAL A C 1
ATOM 751 O O . VAL A 1 98 ? 27.186 -12.201 8.973 1.00 46.06 129 VAL A O 1
ATOM 755 N N . VAL A 1 99 ? 26.222 -10.391 9.865 1.00 47.89 130 VAL A N 1
ATO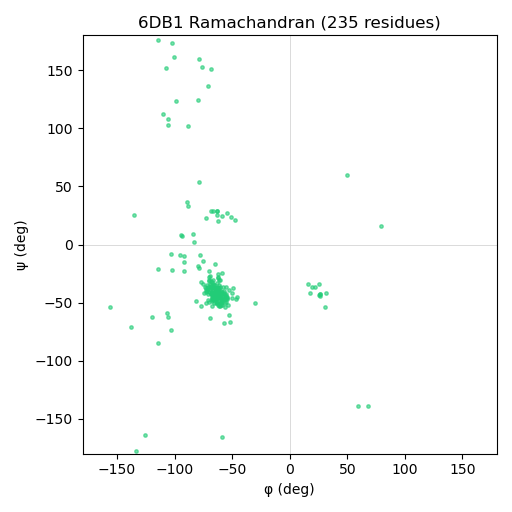M 756 C CA . VAL A 1 99 ? 26.356 -10.902 11.213 1.00 49.96 130 VAL A CA 1
ATOM 757 C C . VAL A 1 99 ? 25.565 -12.208 11.370 1.00 52.89 130 VAL A C 1
ATOM 758 O O . VAL A 1 99 ? 26.109 -13.190 11.863 1.00 57.63 130 VAL A O 1
ATOM 762 N N . PRO A 1 100 ? 24.298 -12.233 10.965 1.00 54.92 131 PRO A N 1
ATOM 763 C CA . PRO A 1 100 ? 23.637 -13.507 11.144 1.00 57.26 131 PRO A CA 1
ATOM 764 C C . PRO A 1 100 ? 24.402 -14.651 10.465 1.00 59.36 131 PRO A C 1
ATOM 765 O O . PRO A 1 100 ? 24.669 -15.671 11.116 1.00 64.24 131 PRO A O 1
ATOM 769 N N . GLN A 1 101 ? 24.777 -14.478 9.203 1.00 56.70 132 GLN A N 1
ATOM 770 C CA . GLN A 1 101 ? 25.500 -15.534 8.490 1.00 59.06 132 GLN A CA 1
ATOM 771 C C . GLN A 1 101 ? 26.644 -16.077 9.351 1.00 58.86 132 GLN A C 1
ATOM 772 O O . GLN A 1 101 ? 26.807 -17.282 9.468 1.00 58.73 132 GLN A O 1
ATOM 786 N N . GLN A 1 103 ? 27.094 -15.933 12.666 1.00 61.67 134 GLN A N 1
ATOM 787 C CA . GLN A 1 103 ? 26.639 -16.613 13.870 1.00 65.56 134 GLN A CA 1
ATOM 788 C C . GLN A 1 103 ? 25.999 -17.955 13.480 1.00 66.26 134 GLN A C 1
ATOM 789 O O . GLN A 1 103 ? 26.164 -18.972 14.173 1.00 63.81 134 GLN A O 1
ATOM 795 N N . LEU A 1 104 ? 25.355 -17.965 12.324 1.00 61.91 135 LEU A N 1
ATOM 796 C CA . LEU A 1 104 ? 24.664 -19.134 11.821 1.00 61.59 135 LEU A CA 1
ATOM 797 C C . LEU A 1 104 ? 25.688 -20.134 11.261 1.00 62.69 135 LEU A C 1
ATOM 798 O O . LEU A 1 104 ? 25.493 -21.344 11.344 1.00 67.35 135 LEU A O 1
ATOM 803 N N . ALA A 1 105 ? 26.794 -19.642 10.718 1.00 60.60 136 ALA A N 1
ATOM 804 C CA . ALA A 1 105 ? 27.822 -20.520 10.144 1.00 64.40 136 ALA A CA 1
ATOM 805 C C . ALA A 1 105 ? 28.535 -21.291 11.263 1.00 68.50 136 ALA A C 1
ATOM 806 O O . ALA A 1 105 ? 29.119 -22.358 11.040 1.00 65.34 136 ALA A O 1
ATOM 808 N N . GLN A 1 106 ? 28.471 -20.738 12.464 1.00 69.57 137 GLN A N 1
ATOM 809 C CA . GLN A 1 106 ? 29.097 -21.343 13.610 1.00 75.85 137 GLN A CA 1
ATOM 810 C C . GLN A 1 106 ? 28.085 -22.217 14.374 1.00 77.61 137 GLN A C 1
ATOM 811 O O . GLN A 1 106 ? 28.424 -22.727 15.433 1.00 81.68 137 GLN A O 1
ATOM 817 N N . GLN A 1 107 ? 26.877 -22.449 13.849 1.00 79.83 138 GLN A N 1
ATOM 818 C CA . GLN A 1 107 ? 25.915 -23.256 14.628 1.00 87.93 138 GLN A CA 1
ATOM 819 C C . GLN A 1 107 ? 24.866 -23.928 13.719 1.00 92.30 138 GLN A C 1
ATOM 820 O O . GLN A 1 107 ? 24.698 -25.155 13.766 1.00 94.02 138 GLN A O 1
ATOM 826 N N . GLY A 1 108 ? 24.183 -23.132 12.890 1.00 96.70 139 GLY A N 1
ATOM 827 C CA . GLY A 1 108 ? 23.088 -23.590 12.018 1.00 96.46 139 GLY A CA 1
ATOM 828 C C . GLY A 1 108 ? 23.489 -24.672 11.028 1.00 99.08 139 GLY A C 1
ATOM 829 O O . GLY A 1 108 ? 24.540 -25.305 11.154 1.00 98.14 139 GLY A O 1
ATOM 830 N N . SER A 1 109 ? 22.612 -24.871 10.042 1.00 100.73 140 SER A N 1
ATOM 831 C CA . SER A 1 109 ? 22.780 -25.885 8.998 1.00 103.58 140 SER A CA 1
ATOM 832 C C . SER A 1 109 ? 22.674 -25.240 7.611 1.00 101.74 140 SER A C 1
ATOM 833 O O . SER A 1 109 ? 22.763 -24.016 7.467 1.00 94.25 140 SER A O 1
ATOM 836 N N . LEU A 1 110 ? 22.469 -26.076 6.598 1.00 101.76 141 LEU A N 1
ATOM 837 C CA . LEU A 1 110 ? 22.294 -25.569 5.246 1.00 106.90 141 LEU A CA 1
ATOM 838 C C . LEU A 1 110 ? 20.926 -24.866 5.194 1.00 111.71 141 LEU A C 1
ATOM 839 O O . LEU A 1 110 ? 20.745 -23.882 4.472 1.00 113.23 141 LEU A O 1
ATOM 844 N N . THR A 1 111 ? 19.979 -25.361 6.006 1.00 115.31 142 THR A N 1
ATOM 845 C CA . THR A 1 111 ? 18.608 -24.803 6.087 1.00 112.89 142 THR A CA 1
ATOM 846 C C . THR A 1 111 ? 18.659 -23.379 6.650 1.00 108.78 142 THR A C 1
ATOM 847 O O . THR A 1 111 ? 17.685 -22.623 6.552 1.00 106.40 142 THR A O 1
ATOM 851 N N . ALA A 1 112 ? 19.790 -23.038 7.263 1.00 103.26 143 ALA A N 1
ATOM 852 C CA . ALA A 1 112 ? 19.952 -21.735 7.868 1.00 97.44 143 ALA A CA 1
ATOM 853 C C . ALA A 1 112 ? 21.032 -20.929 7.129 1.00 90.10 143 ALA A C 1
ATOM 854 O O . ALA A 1 112 ? 20.708 -20.189 6.212 1.00 84.80 143 ALA A O 1
ATOM 856 N N . TRP A 1 113 ? 22.302 -21.122 7.491 1.00 88.74 144 TRP A N 1
ATOM 857 C CA . TRP A 1 113 ? 23.422 -20.339 6.919 1.00 88.47 144 TRP A CA 1
ATOM 858 C C . TRP A 1 113 ? 23.397 -20.307 5.387 1.00 83.31 144 TRP A C 1
ATOM 859 O O . TRP A 1 113 ? 23.607 -19.257 4.800 1.00 80.95 144 TRP A O 1
ATOM 870 N N . SER A 1 114 ? 23.198 -21.440 4.741 1.00 86.21 145 SER A N 1
ATOM 871 C CA . SER A 1 114 ? 23.198 -21.441 3.283 1.00 89.46 145 SER A CA 1
ATOM 872 C C . SER A 1 114 ? 21.902 -20.812 2.750 1.00 89.73 145 SER A C 1
ATOM 873 O O . SER A 1 114 ? 21.947 -20.017 1.816 1.00 89.42 145 SER A O 1
ATOM 876 N N . GLU A 1 115 ? 20.763 -21.133 3.360 1.00 86.66 146 GLU A N 1
ATOM 877 C CA . GLU A 1 115 ? 19.476 -20.610 2.889 1.00 89.08 146 GLU A CA 1
ATOM 878 C C . GLU A 1 115 ? 19.349 -19.109 3.202 1.00 90.80 146 GLU A C 1
ATOM 879 O O . GLU A 1 115 ? 18.850 -18.351 2.369 1.00 93.67 146 GLU A O 1
ATOM 885 N N . HIS A 1 116 ? 19.759 -18.689 4.398 1.00 89.10 147 HIS A N 1
ATOM 886 C CA . HIS A 1 116 ? 19.703 -17.267 4.794 1.00 90.72 147 HIS A CA 1
ATOM 887 C C . HIS A 1 116 ? 20.527 -16.420 3.819 1.00 99.95 147 HIS A C 1
ATOM 888 O O . HIS A 1 116 ? 20.072 -15.385 3.322 1.00 103.52 147 HIS A O 1
ATOM 895 N N . ALA A 1 117 ? 21.742 -16.903 3.571 1.00 104.46 148 ALA A N 1
ATOM 896 C CA . ALA A 1 117 ? 22.732 -16.254 2.710 1.00 104.78 148 ALA A CA 1
ATOM 897 C C . ALA A 1 117 ? 22.246 -16.124 1.257 1.00 104.31 148 ALA A C 1
ATOM 898 O O . ALA A 1 117 ? 22.672 -15.206 0.552 1.00 109.67 148 ALA A O 1
ATOM 900 N N . SER A 1 118 ? 21.391 -17.039 0.801 1.00 98.15 149 SER A N 1
ATOM 901 C CA . SER A 1 118 ? 20.911 -17.009 -0.592 1.00 98.34 149 SER A CA 1
ATOM 902 C C . SER A 1 118 ? 19.607 -16.213 -0.736 1.00 98.54 149 SER A C 1
ATOM 903 O O . SER A 1 118 ? 19.282 -15.772 -1.843 1.00 100.69 149 SER A O 1
ATOM 906 N N . THR A 1 119 ? 18.841 -16.072 0.348 1.00 98.35 150 THR A N 1
ATOM 907 C CA . THR A 1 119 ? 17.560 -15.373 0.253 1.00 100.56 150 THR A CA 1
ATOM 908 C C . THR A 1 119 ? 17.626 -13.980 0.894 1.00 105.86 150 THR A C 1
ATOM 909 O O . THR A 1 119 ? 17.401 -12.970 0.217 1.00 114.69 150 THR A O 1
ATOM 913 N N . VAL A 1 120 ? 17.961 -13.919 2.178 1.00 102.03 151 VAL A N 1
ATOM 914 C CA . VAL A 1 120 ? 17.924 -12.646 2.919 1.00 99.68 151 VAL A CA 1
ATOM 915 C C . VAL A 1 120 ? 19.062 -11.697 2.518 1.00 96.64 151 VAL A C 1
ATOM 916 O O . VAL A 1 120 ? 18.796 -10.525 2.230 1.00 96.88 151 VAL A O 1
ATOM 920 N N . THR A 1 121 ? 20.305 -12.175 2.509 1.00 88.76 152 THR A N 1
ATOM 921 C CA . THR A 1 121 ? 21.438 -11.279 2.259 1.00 89.19 152 THR A CA 1
ATOM 922 C C . THR A 1 121 ? 21.281 -10.552 0.908 1.00 97.41 152 THR A C 1
ATOM 923 O O . THR A 1 121 ? 21.086 -9.342 0.911 1.00 103.80 152 THR A O 1
ATOM 927 N N . PRO A 1 122 ? 21.350 -11.252 -0.242 1.00 79.38 153 PRO A N 1
ATOM 928 C CA . PRO A 1 122 ? 21.225 -10.567 -1.539 1.00 75.92 153 PRO A CA 1
ATOM 929 C C . PRO A 1 122 ? 20.360 -9.294 -1.591 1.00 70.61 153 PRO A C 1
ATOM 930 O O . PRO A 1 122 ? 20.817 -8.276 -2.105 1.00 65.37 153 PRO A O 1
ATOM 934 N N . ALA A 1 123 ? 19.142 -9.334 -1.076 1.00 68.13 154 ALA A N 1
ATOM 935 C CA . ALA A 1 123 ? 18.286 -8.145 -1.104 1.00 66.81 154 ALA A CA 1
ATOM 936 C C . ALA A 1 123 ? 19.008 -6.951 -0.462 1.00 63.64 154 ALA A C 1
ATOM 937 O O . ALA A 1 123 ? 18.977 -5.845 -0.986 1.00 62.62 154 ALA A O 1
ATOM 939 N N . LEU A 1 124 ? 19.641 -7.202 0.683 1.00 61.54 155 LEU A N 1
ATOM 940 C CA . LEU A 1 124 ? 20.374 -6.188 1.469 1.00 55.65 155 LEU A CA 1
ATOM 941 C C . LEU A 1 124 ? 21.627 -5.736 0.718 1.00 53.65 155 LEU A C 1
ATOM 942 O O . LEU A 1 124 ? 22.029 -4.563 0.776 1.00 47.56 155 LEU A O 1
ATOM 947 N N . SER A 1 125 ? 22.239 -6.693 0.037 1.00 53.50 156 SER A N 1
ATOM 948 C CA . SER A 1 125 ? 23.430 -6.431 -0.721 1.00 52.87 156 SER A CA 1
ATOM 949 C C . SER A 1 125 ? 23.071 -5.521 -1.901 1.00 49.46 156 SER A C 1
ATOM 950 O O . SER A 1 125 ? 23.722 -4.526 -2.141 1.00 48.74 156 SER A O 1
ATOM 953 N N . ARG A 1 126 ? 21.955 -5.820 -2.536 1.00 50.15 157 ARG A N 1
ATOM 954 C CA . ARG A 1 126 ? 21.498 -5.094 -3.691 1.00 51.89 157 ARG A CA 1
ATOM 955 C C . ARG A 1 126 ? 21.173 -3.641 -3.313 1.00 48.65 157 ARG A C 1
ATOM 956 O O . ARG A 1 126 ? 21.504 -2.715 -4.064 1.00 47.92 157 ARG A O 1
ATOM 964 N N . ALA A 1 127 ? 20.600 -3.414 -2.141 1.00 44.61 158 ALA A N 1
ATOM 965 C CA . ALA A 1 127 ? 20.257 -2.065 -1.749 1.00 43.97 158 ALA A CA 1
ATOM 966 C C . ALA A 1 127 ? 21.535 -1.271 -1.449 1.00 43.12 158 ALA A C 1
ATOM 967 O O . ALA A 1 127 ? 21.618 -0.090 -1.754 1.00 41.12 158 ALA A O 1
ATOM 969 N N . PHE A 1 128 ? 22.517 -1.919 -0.839 1.00 41.46 159 PHE A N 1
ATOM 970 C CA . PHE A 1 128 ? 23.758 -1.244 -0.528 1.00 40.08 159 PHE A CA 1
ATOM 971 C C . PHE A 1 128 ? 24.418 -0.818 -1.839 1.00 38.93 159 PHE A C 1
ATOM 972 O O . PHE A 1 128 ? 24.919 0.303 -1.970 1.00 42.27 159 PHE A O 1
ATOM 980 N N . GLY A 1 129 ? 24.396 -1.711 -2.806 1.00 39.95 160 GLY A N 1
ATOM 981 C CA . GLY A 1 129 ? 24.974 -1.397 -4.110 1.00 39.83 160 GLY A CA 1
ATOM 982 C C . GLY A 1 129 ? 24.277 -0.218 -4.767 1.00 39.07 160 GLY A C 1
ATOM 983 O O . GLY A 1 129 ? 24.928 0.585 -5.449 1.00 41.23 160 GLY A O 1
ATOM 984 N N . ALA A 1 130 ? 22.964 -0.084 -4.555 1.00 38.40 161 ALA A N 1
ATOM 985 C CA . ALA A 1 130 ? 22.215 1.014 -5.207 1.00 39.93 161 ALA A CA 1
ATOM 986 C C . ALA A 1 130 ? 22.592 2.341 -4.552 1.00 39.33 161 ALA A C 1
ATOM 987 O O . ALA A 1 130 ? 22.752 3.371 -5.224 1.00 38.68 161 ALA A O 1
ATOM 989 N N . SER A 1 131 ? 22.738 2.311 -3.234 1.00 38.43 162 SER A N 1
ATOM 990 C CA . SER A 1 131 ? 23.142 3.514 -2.518 1.00 37.03 162 SER A CA 1
ATOM 991 C C . SER A 1 131 ? 24.587 3.867 -2.897 1.00 33.56 162 SER A C 1
ATOM 992 O O . SER A 1 131 ? 24.904 5.019 -3.105 1.00 35.41 162 SER A O 1
ATOM 995 N N . ALA A 1 132 ? 25.465 2.873 -2.971 1.00 32.43 163 ALA A N 1
ATOM 996 C CA . ALA A 1 132 ? 26.849 3.165 -3.311 1.00 34.71 163 ALA A CA 1
ATOM 997 C C . ALA A 1 132 ? 26.908 3.814 -4.700 1.00 35.28 163 ALA A C 1
ATOM 998 O O . ALA A 1 132 ? 27.721 4.698 -4.914 1.00 34.78 163 ALA A O 1
ATOM 1000 N N . GLU A 1 133 ? 26.041 3.375 -5.619 1.00 36.43 164 GLU A N 1
ATOM 1001 C CA . GLU A 1 133 ? 25.978 3.961 -6.969 1.00 38.97 164 GLU A CA 1
ATOM 1002 C C . GLU A 1 133 ? 25.530 5.420 -6.884 1.00 35.97 164 GLU A C 1
ATOM 1003 O O . GLU A 1 133 ? 26.069 6.290 -7.555 1.00 37.07 164 GLU A O 1
ATOM 1009 N N . ARG A 1 134 ? 24.525 5.668 -6.073 1.00 36.68 165 ARG A N 1
ATOM 1010 C CA . ARG A 1 134 ? 23.998 7.014 -5.913 1.00 39.42 165 ARG A CA 1
ATOM 1011 C C . ARG A 1 134 ? 25.119 7.909 -5.369 1.00 37.09 165 ARG A C 1
ATOM 1012 O O . ARG A 1 134 ? 25.311 9.042 -5.810 1.00 36.23 165 ARG A O 1
ATOM 1020 N N . PHE A 1 135 ? 25.918 7.369 -4.457 1.00 34.89 166 PHE A N 1
ATOM 1021 C CA . PHE A 1 135 ? 27.015 8.140 -3.878 1.00 31.58 166 PHE A CA 1
ATOM 1022 C C . PHE A 1 135 ? 28.106 8.423 -4.922 1.00 31.84 166 PHE A C 1
ATOM 1023 O O . PHE A 1 135 ? 28.536 9.563 -5.103 1.00 31.67 166 PHE A O 1
ATOM 1031 N N A SER A 1 136 ? 28.560 7.379 -5.605 0.50 33.18 167 SER A N 1
ATOM 1032 N N B SER A 1 136 ? 28.532 7.364 -5.601 0.50 31.11 167 SER A N 1
ATOM 1033 C CA A SER A 1 136 ? 29.631 7.536 -6.570 0.50 35.85 167 SER A CA 1
ATOM 1034 C CA B SER A 1 136 ? 29.579 7.438 -6.601 0.50 32.39 167 SER A CA 1
ATOM 1035 C C A SER A 1 136 ? 29.219 8.536 -7.654 0.50 34.99 167 SER A C 1
ATOM 1036 C C B SER A 1 136 ? 29.224 8.465 -7.681 0.50 33.00 167 SER A C 1
ATOM 1037 O O A SER A 1 136 ? 30.030 9.360 -8.056 0.50 36.70 167 SER A O 1
ATOM 1038 O O B SER A 1 136 ? 30.079 9.230 -8.103 0.50 34.58 167 SER A O 1
ATOM 1043 N N . HIS A 1 137 ? 27.961 8.487 -8.089 1.00 33.70 168 HIS A N 1
ATOM 1044 C CA . HIS A 1 137 ? 27.477 9.394 -9.137 1.00 35.90 168 HIS A CA 1
ATOM 1045 C C . HIS A 1 137 ? 27.544 10.856 -8.682 1.00 33.32 168 HIS A C 1
ATOM 1046 O O . HIS A 1 137 ? 28.065 11.700 -9.400 1.00 31.70 168 HIS A O 1
ATOM 1053 N N A GLU A 1 138 ? 27.044 11.166 -7.492 0.50 32.26 169 GLU A N 1
ATOM 1054 N N B GLU A 1 138 ? 27.047 11.140 -7.483 0.50 32.76 169 GLU A N 1
ATOM 1055 C CA A GLU A 1 138 ? 27.072 12.560 -7.060 0.50 32.22 169 GLU A CA 1
ATOM 1056 C CA B GLU A 1 138 ? 27.043 12.511 -6.980 0.50 33.07 169 GLU A CA 1
ATOM 1057 C C A GLU A 1 138 ? 28.519 13.001 -6.808 0.50 32.43 169 GLU A C 1
ATOM 1058 C C B GLU A 1 138 ? 28.485 12.994 -6.764 0.50 32.96 169 GLU A C 1
ATOM 1059 O O A GLU A 1 138 ? 28.882 14.144 -7.101 0.50 31.10 169 GLU A O 1
ATOM 1060 O O B GLU A 1 138 ? 28.809 14.151 -7.052 0.50 31.47 169 GLU A O 1
ATOM 1071 N N . ALA A 1 139 ? 29.342 12.112 -6.249 1.00 33.27 170 ALA A N 1
ATOM 1072 C CA . ALA A 1 139 ? 30.750 12.468 -5.971 1.00 33.50 170 ALA A CA 1
ATOM 1073 C C . ALA A 1 139 ? 31.473 12.741 -7.285 1.00 34.02 170 ALA A C 1
ATOM 1074 O O . ALA A 1 139 ? 32.224 13.714 -7.401 1.00 33.18 170 ALA A O 1
ATOM 1076 N N . GLY A 1 140 ? 31.247 11.853 -8.248 1.00 33.69 171 GLY A N 1
ATOM 1077 C CA . GLY A 1 140 ? 31.828 11.991 -9.570 1.00 37.96 171 GLY A CA 1
ATOM 1078 C C . GLY A 1 140 ? 31.446 13.306 -10.233 1.00 38.59 171 GLY A C 1
ATOM 1079 O O . GLY A 1 140 ? 32.259 13.913 -10.910 1.00 46.96 171 GLY A O 1
ATOM 1080 N N . ALA A 1 141 ? 30.219 13.771 -10.023 1.00 39.89 172 ALA A N 1
ATOM 1081 C CA . ALA A 1 141 ? 29.765 15.013 -10.628 1.00 39.15 172 ALA A CA 1
ATOM 1082 C C . ALA A 1 141 ? 30.443 16.202 -9.940 1.00 40.48 172 ALA A C 1
ATOM 1083 O O . ALA A 1 141 ? 30.824 17.183 -10.612 1.00 40.46 172 ALA A O 1
ATOM 1101 N N . LEU A 1 143 ? 33.362 16.169 -8.200 1.00 41.56 174 LEU A N 1
ATOM 1102 C CA . LEU A 1 143 ? 34.812 16.100 -8.477 1.00 45.68 174 LEU A CA 1
ATOM 1103 C C . LEU A 1 143 ? 35.160 16.451 -9.926 1.00 50.39 174 LEU A C 1
ATOM 1104 O O . LEU A 1 143 ? 36.167 17.141 -10.141 1.00 52.72 174 LEU A O 1
ATOM 1109 N N . ASP A 1 144 ? 34.382 15.972 -10.899 1.00 51.18 175 ASP A N 1
ATOM 1110 C CA . ASP A 1 144 ? 34.687 16.234 -12.314 1.00 52.14 175 ASP A CA 1
ATOM 1111 C C . ASP A 1 144 ? 33.959 17.430 -12.929 1.00 54.26 175 ASP A C 1
ATOM 1112 O O . ASP A 1 144 ? 34.023 17.635 -14.148 1.00 49.78 175 ASP A O 1
ATOM 1117 N N A ASN A 1 145 ? 33.250 18.176 -12.083 0.60 52.49 176 ASN A N 1
ATOM 1118 N N B ASN A 1 145 ? 33.289 18.242 -12.108 0.40 54.05 176 ASN A N 1
ATOM 1119 C CA A ASN A 1 145 ? 32.524 19.361 -12.515 0.60 52.51 176 ASN A CA 1
ATOM 1120 C CA B ASN A 1 145 ? 32.584 19.430 -12.620 0.40 55.34 176 ASN A CA 1
ATOM 1121 C C A ASN A 1 145 ? 31.686 18.999 -13.748 0.60 55.45 176 ASN A C 1
ATOM 1122 C C B ASN A 1 145 ? 31.681 19.006 -13.786 0.40 57.49 176 ASN A C 1
ATOM 1123 O O A ASN A 1 145 ? 31.585 19.758 -14.702 0.60 55.55 176 ASN A O 1
ATOM 1124 O O B ASN A 1 145 ? 31.519 19.749 -14.746 0.40 58.13 176 ASN A O 1
ATOM 1133 N N . THR A 1 146 ? 31.095 17.815 -13.680 1.00 60.43 177 THR A N 1
ATOM 1134 C CA . THR A 1 146 ? 30.288 17.211 -14.759 1.00 65.81 177 THR A CA 1
ATOM 1135 C C . THR A 1 146 ? 28.808 17.624 -14.748 1.00 69.14 177 THR A C 1
ATOM 1136 O O . THR A 1 146 ? 28.105 17.386 -15.728 1.00 74.08 177 THR A O 1
ATOM 1140 N N . ARG A 1 147 ? 28.342 18.268 -13.691 1.00 73.65 178 ARG A N 1
ATOM 1141 C CA . ARG A 1 147 ? 26.905 18.594 -13.534 1.00 79.36 178 ARG A CA 1
ATOM 1142 C C . ARG A 1 147 ? 26.472 19.780 -14.417 1.00 81.08 178 ARG A C 1
ATOM 1143 O O . ARG A 1 147 ? 27.286 20.640 -14.763 1.00 81.79 178 ARG A O 1
ATOM 1151 N N . VAL A 1 148 ? 25.182 19.796 -14.790 1.00 79.90 179 VAL A N 1
ATOM 1152 C CA . VAL A 1 148 ? 24.565 20.914 -15.552 1.00 82.94 179 VAL A CA 1
ATOM 1153 C C . VAL A 1 148 ? 23.130 21.104 -15.044 1.00 79.67 179 VAL A C 1
ATOM 1154 O O . VAL A 1 148 ? 22.483 22.102 -15.352 1.00 78.56 179 VAL A O 1
ATOM 1158 N N . ASN B 1 11 ? 47.992 25.912 -4.085 1.00 97.47 42 ASN B N 1
ATOM 1159 C CA . ASN B 1 11 ? 48.452 24.501 -4.162 1.00 93.29 42 ASN B CA 1
ATOM 1160 C C . ASN B 1 11 ? 48.640 24.108 -5.622 1.00 84.97 42 ASN B C 1
ATOM 1161 O O . ASN B 1 11 ? 47.704 24.237 -6.394 1.00 88.46 42 ASN B O 1
ATOM 1166 N N . ASP B 1 12 ? 49.850 23.691 -5.958 1.00 76.60 43 ASP B N 1
ATOM 1167 C CA . ASP B 1 12 ? 50.251 23.271 -7.318 1.00 66.68 43 ASP B CA 1
ATOM 1168 C C . ASP B 1 12 ? 50.693 21.827 -7.156 1.00 55.08 43 ASP B C 1
ATOM 1169 O O . ASP B 1 12 ? 50.084 20.972 -7.752 1.00 50.87 43 ASP B O 1
ATOM 1174 N N . ILE B 1 13 ? 51.732 21.607 -6.363 1.00 44.92 44 ILE B N 1
ATOM 1175 C CA . ILE B 1 13 ? 52.064 20.253 -6.020 1.00 42.43 44 ILE B CA 1
ATOM 1176 C C . ILE B 1 13 ? 50.871 19.666 -5.251 1.00 41.17 44 ILE B C 1
ATOM 1177 O O . ILE B 1 13 ? 50.410 18.560 -5.568 1.00 37.82 44 ILE B O 1
ATOM 1182 N N . ASP B 1 14 ? 50.340 20.418 -4.284 1.00 38.97 45 ASP B N 1
ATOM 1183 C CA . ASP B 1 14 ? 49.213 19.917 -3.489 1.00 40.22 45 ASP B CA 1
ATOM 1184 C C . ASP B 1 14 ? 48.029 19.519 -4.352 1.00 38.69 45 ASP B C 1
ATOM 1185 O O . ASP B 1 14 ? 47.435 18.458 -4.141 1.00 36.27 45 ASP B O 1
ATOM 1190 N N . ARG B 1 15 ? 47.721 20.350 -5.339 1.00 41.07 46 ARG B N 1
ATOM 1191 C CA . ARG B 1 15 ? 46.581 20.144 -6.230 1.00 43.42 46 ARG B CA 1
ATOM 1192 C C . ARG B 1 15 ? 46.818 18.904 -7.107 1.00 41.79 46 ARG B C 1
ATOM 1193 O O . ARG B 1 15 ? 45.885 18.149 -7.394 1.00 39.89 46 ARG B O 1
ATOM 1201 N N . HIS B 1 16 ? 48.051 18.742 -7.577 1.00 41.42 47 HIS B N 1
ATOM 1202 C CA . HIS B 1 16 ? 48.430 17.608 -8.409 1.00 40.85 47 HIS B CA 1
ATOM 1203 C C . HIS B 1 16 ? 48.253 16.320 -7.586 1.00 38.92 47 HIS B C 1
ATOM 1204 O O . HIS B 1 16 ? 47.601 15.366 -8.025 1.00 38.91 47 HIS B O 1
ATOM 1211 N N . LEU B 1 17 ? 48.804 16.304 -6.381 1.00 36.47 48 LEU B N 1
ATOM 1212 C CA . LEU B 1 17 ? 48.667 15.133 -5.483 1.00 37.35 48 LEU B CA 1
ATOM 1213 C C . LEU B 1 17 ? 47.197 14.763 -5.262 1.00 33.87 48 LEU B C 1
ATOM 1214 O O . LEU B 1 17 ? 46.850 13.592 -5.293 1.00 32.01 48 LEU B O 1
ATOM 1219 N N . VAL B 1 18 ? 46.368 15.751 -4.974 1.00 33.53 49 VAL B N 1
ATOM 1220 C CA . VAL B 1 18 ? 44.975 15.499 -4.679 1.00 33.91 49 VAL B CA 1
ATOM 1221 C C . VAL B 1 18 ? 44.287 14.957 -5.940 1.00 34.08 49 VAL B C 1
ATOM 1222 O O . VAL B 1 18 ? 43.405 14.119 -5.865 1.00 32.28 49 VAL B O 1
ATOM 1226 N N . ARG B 1 19 ? 44.698 15.432 -7.093 1.00 33.99 50 ARG B N 1
ATOM 1227 C CA . ARG B 1 19 ? 44.095 14.956 -8.309 1.00 37.93 50 ARG B CA 1
ATOM 1228 C C . ARG B 1 19 ? 44.494 13.478 -8.495 1.00 34.42 50 ARG B C 1
ATOM 1229 O O . ARG B 1 19 ? 43.650 12.645 -8.812 1.00 33.50 50 ARG B O 1
ATOM 1237 N N . GLN B 1 20 ? 45.763 13.153 -8.265 1.00 34.18 51 GLN B N 1
ATOM 1238 C CA . GLN B 1 20 ? 46.233 11.754 -8.366 1.00 35.76 51 GLN B CA 1
ATOM 1239 C C . GLN B 1 20 ? 45.436 10.883 -7.389 1.00 33.53 51 GLN B C 1
ATOM 1240 O O . GLN B 1 20 ? 44.953 9.818 -7.773 1.00 33.64 51 GLN B O 1
ATOM 1254 N N . THR B 1 22 ? 42.525 11.504 -6.268 1.00 31.42 53 THR B N 1
ATOM 1255 C CA . THR B 1 22 ? 41.126 11.526 -6.737 1.00 31.24 53 THR B CA 1
ATOM 1256 C C . THR B 1 22 ? 40.903 10.481 -7.848 1.00 31.87 53 THR B C 1
ATOM 1257 O O . THR B 1 22 ? 39.998 9.632 -7.755 1.00 28.84 53 THR B O 1
ATOM 1261 N N . VAL B 1 23 ? 41.725 10.551 -8.887 1.00 31.19 54 VAL B N 1
ATOM 1262 C CA . VAL B 1 23 ? 41.623 9.618 -10.007 1.00 32.34 54 VAL B CA 1
ATOM 1263 C C . VAL B 1 23 ? 41.801 8.172 -9.524 1.00 31.75 54 VAL B C 1
ATOM 1264 O O . VAL B 1 23 ? 41.069 7.270 -9.939 1.00 32.24 54 VAL B O 1
ATOM 1268 N N . LEU B 1 24 ? 42.734 7.957 -8.626 1.00 31.46 55 LEU B N 1
ATOM 1269 C CA . LEU B 1 24 ? 42.999 6.646 -8.067 1.00 34.59 55 LEU B CA 1
ATOM 1270 C C . LEU B 1 24 ? 41.756 6.117 -7.323 1.00 36.13 55 LEU B C 1
ATOM 1271 O O . LEU B 1 24 ? 41.340 4.937 -7.471 1.00 34.67 55 LEU B O 1
ATOM 1276 N N . SER B 1 25 ? 41.142 6.973 -6.520 1.00 35.75 56 SER B N 1
ATOM 1277 C CA . SER B 1 25 ? 39.910 6.606 -5.814 1.00 35.02 56 SER B CA 1
ATOM 1278 C C . SER B 1 25 ? 38.761 6.336 -6.805 1.00 34.19 56 SER B C 1
ATOM 1279 O O . SER B 1 25 ? 37.916 5.462 -6.564 1.00 33.21 56 SER B O 1
ATOM 1282 N N . GLN B 1 26 ? 38.675 7.149 -7.859 1.00 33.83 57 GLN B N 1
ATOM 1283 C CA . GLN B 1 26 ? 37.619 7.031 -8.885 1.00 33.17 57 GLN B CA 1
ATOM 1284 C C . GLN B 1 26 ? 37.779 5.725 -9.674 1.00 34.03 57 GLN B C 1
ATOM 1285 O O . GLN B 1 26 ? 36.779 5.069 -10.033 1.00 32.39 57 GLN B O 1
ATOM 1291 N N . GLY B 1 27 ? 39.021 5.363 -9.959 1.00 33.61 58 GLY B N 1
ATOM 1292 C CA . GLY B 1 27 ? 39.282 4.130 -10.648 1.00 36.70 58 GLY B CA 1
ATOM 1293 C C . GLY B 1 27 ? 38.878 2.927 -9.815 1.00 37.63 58 GLY B C 1
ATOM 1294 O O . GLY B 1 27 ? 38.327 1.960 -10.340 1.00 35.92 58 GLY B O 1
ATOM 1295 N N . ASN B 1 28 ? 39.167 2.974 -8.512 1.00 36.19 59 ASN B N 1
ATOM 1296 C CA . ASN B 1 28 ? 38.856 1.866 -7.642 1.00 37.49 59 ASN B CA 1
ATOM 1297 C C . ASN B 1 28 ? 37.331 1.767 -7.480 1.00 35.84 59 ASN B C 1
ATOM 1298 O O . ASN B 1 28 ? 36.769 0.685 -7.386 1.00 35.33 59 ASN B O 1
ATOM 1303 N N . ASP B 1 29 ? 36.667 2.908 -7.433 1.00 34.92 60 ASP B N 1
ATOM 1304 C CA . ASP B 1 29 ? 35.221 2.963 -7.306 1.00 35.78 60 ASP B CA 1
ATOM 1305 C C . ASP B 1 29 ? 34.567 2.357 -8.564 1.00 36.06 60 ASP B C 1
ATOM 1306 O O . ASP B 1 29 ? 33.635 1.552 -8.473 1.00 35.96 60 ASP B O 1
ATOM 1311 N N . GLN B 1 30 ? 35.063 2.729 -9.736 1.00 35.65 61 GLN B N 1
ATOM 1312 C CA . GLN B 1 30 ? 34.524 2.192 -11.002 1.00 38.08 61 GLN B CA 1
ATOM 1313 C C . GLN B 1 30 ? 34.700 0.672 -11.048 1.00 38.87 61 GLN B C 1
ATOM 1314 O O . GLN B 1 30 ? 33.863 -0.011 -11.601 1.00 40.05 61 GLN B O 1
ATOM 1320 N N . TYR B 1 31 ? 35.736 0.157 -10.405 1.00 36.89 62 TYR B N 1
ATOM 1321 C CA . TYR B 1 31 ? 35.930 -1.248 -10.362 1.00 36.52 62 TYR B CA 1
ATOM 1322 C C . TYR B 1 31 ? 34.747 -1.890 -9.636 1.00 37.97 62 TYR B C 1
ATOM 1323 O O . TYR B 1 31 ? 34.121 -2.812 -10.157 1.00 36.61 62 TYR B O 1
ATOM 1332 N N . PHE B 1 32 ? 34.438 -1.385 -8.437 1.00 37.23 63 PHE B N 1
ATOM 1333 C CA . PHE B 1 32 ? 33.338 -1.947 -7.663 1.00 37.12 63 PHE B CA 1
ATOM 1334 C C . PHE B 1 32 ? 32.022 -1.747 -8.407 1.00 35.77 63 PHE B C 1
ATOM 1335 O O . PHE B 1 32 ? 31.188 -2.614 -8.347 1.00 37.17 63 PHE B O 1
ATOM 1343 N N . ARG B 1 33 ? 31.830 -0.629 -9.092 1.00 36.54 64 ARG B N 1
ATOM 1344 C CA . ARG B 1 33 ? 30.589 -0.434 -9.832 1.00 39.02 64 ARG B CA 1
ATOM 1345 C C . ARG B 1 33 ? 30.479 -1.537 -10.899 1.00 39.61 64 ARG B C 1
ATOM 1346 O O . ARG B 1 33 ? 29.412 -2.114 -11.104 1.00 39.10 64 ARG B O 1
ATOM 1354 N N . PHE B 1 34 ? 31.597 -1.792 -11.579 1.00 39.72 65 PHE B N 1
ATOM 1355 C CA . PHE B 1 34 ? 31.691 -2.795 -12.648 1.00 40.15 65 PHE B CA 1
ATOM 1356 C C . PHE B 1 34 ? 31.357 -4.190 -12.132 1.00 41.11 65 PHE B C 1
ATOM 1357 O O . PHE B 1 34 ? 30.528 -4.896 -12.722 1.00 38.85 65 PHE B O 1
ATOM 1365 N N . VAL B 1 35 ? 32.031 -4.598 -11.063 1.00 39.69 66 VAL B N 1
ATOM 1366 C CA . VAL B 1 35 ? 31.764 -5.933 -10.526 1.00 41.18 66 VAL B CA 1
ATOM 1367 C C . VAL B 1 35 ? 30.279 -6.032 -10.151 1.00 42.97 66 VAL B C 1
ATOM 1368 O O . VAL B 1 35 ? 29.586 -6.977 -10.543 1.00 44.60 66 VAL B O 1
ATOM 1372 N N . THR B 1 36 ? 29.783 -5.048 -9.399 1.00 43.25 67 THR B N 1
ATOM 1373 C CA . THR B 1 36 ? 28.377 -5.088 -8.947 1.00 45.97 67 THR B CA 1
ATOM 1374 C C . THR B 1 36 ? 27.379 -5.118 -10.127 1.00 47.11 67 THR B C 1
ATOM 1375 O O . THR B 1 36 ? 26.377 -5.835 -10.081 1.00 46.81 67 THR B O 1
ATOM 1379 N N . ARG B 1 37 ? 27.626 -4.331 -11.163 1.00 45.41 68 ARG B N 1
ATOM 1380 C CA . ARG B 1 37 ? 26.702 -4.268 -12.275 1.00 47.04 68 ARG B CA 1
ATOM 1381 C C . ARG B 1 37 ? 26.788 -5.558 -13.114 1.00 50.98 68 ARG B C 1
ATOM 1382 O O . ARG B 1 37 ? 25.744 -6.073 -13.618 1.00 54.58 68 ARG B O 1
ATOM 1390 N N . LEU B 1 38 ? 28.005 -6.097 -13.276 1.00 50.10 69 LEU B N 1
ATOM 1391 C CA . LEU B 1 38 ? 28.156 -7.300 -14.083 1.00 52.02 69 LEU B CA 1
ATOM 1392 C C . LEU B 1 38 ? 27.490 -8.466 -13.359 1.00 53.13 69 LEU B C 1
ATOM 1393 O O . LEU B 1 38 ? 26.937 -9.359 -13.988 1.00 53.26 69 LEU B O 1
ATOM 1398 N N . SER B 1 39 ? 27.576 -8.444 -12.045 1.00 52.63 70 SER B N 1
ATOM 1399 C CA . SER B 1 39 ? 26.987 -9.498 -11.243 1.00 55.02 70 SER B CA 1
ATOM 1400 C C . SER B 1 39 ? 25.457 -9.483 -11.415 1.00 57.07 70 SER B C 1
ATOM 1401 O O . SER B 1 39 ? 24.841 -10.526 -11.689 1.00 56.26 70 SER B O 1
ATOM 1404 N N . ARG B 1 40 ? 24.860 -8.294 -11.326 1.00 57.22 71 ARG B N 1
ATOM 1405 C CA . ARG B 1 40 ? 23.412 -8.110 -11.489 1.00 62.05 71 ARG B CA 1
ATOM 1406 C C . ARG B 1 40 ? 22.972 -8.750 -12.817 1.00 63.50 71 ARG B C 1
ATOM 1407 O O . ARG B 1 40 ? 22.159 -9.686 -12.854 1.00 65.77 71 ARG B O 1
ATOM 1415 N N . ALA B 1 41 ? 23.549 -8.238 -13.907 1.00 62.03 72 ALA B N 1
ATOM 1416 C CA . ALA B 1 41 ? 23.263 -8.703 -15.252 1.00 61.94 72 ALA B CA 1
ATOM 1417 C C . ALA B 1 41 ? 23.479 -10.216 -15.345 1.00 63.36 72 ALA B C 1
ATOM 1418 O O . ALA B 1 41 ? 22.709 -10.908 -16.029 1.00 62.13 72 ALA B O 1
ATOM 1428 N N . ASP B 1 43 ? 23.218 -12.380 -12.868 1.00 72.53 74 ASP B N 1
ATOM 1429 C CA . ASP B 1 43 ? 22.129 -13.082 -12.161 1.00 76.57 74 ASP B CA 1
ATOM 1430 C C . ASP B 1 43 ? 20.890 -13.253 -13.059 1.00 76.71 74 ASP B C 1
ATOM 1431 O O . ASP B 1 43 ? 20.289 -14.320 -13.076 1.00 79.54 74 ASP B O 1
ATOM 1436 N N . VAL B 1 44 ? 20.537 -12.204 -13.805 1.00 75.82 75 VAL B N 1
ATOM 1437 C CA . VAL B 1 44 ? 19.394 -12.223 -14.732 1.00 79.37 75 VAL B CA 1
ATOM 1438 C C . VAL B 1 44 ? 19.591 -13.361 -15.746 1.00 83.52 75 VAL B C 1
ATOM 1439 O O . VAL B 1 44 ? 18.640 -14.084 -16.073 1.00 90.55 75 VAL B O 1
ATOM 1443 N N . LYS B 1 45 ? 20.816 -13.523 -16.242 1.00 83.25 76 LYS B N 1
ATOM 1444 C CA . LYS B 1 45 ? 21.108 -14.603 -17.185 1.00 84.73 76 LYS B CA 1
ATOM 1445 C C . LYS B 1 45 ? 20.870 -15.950 -16.490 1.00 87.52 76 LYS B C 1
ATOM 1446 O O . LYS B 1 45 ? 20.282 -16.851 -17.083 1.00 92.09 76 LYS B O 1
ATOM 1452 N N . ILE B 1 46 ? 21.307 -16.073 -15.233 1.00 85.32 77 ILE B N 1
ATOM 1453 C CA . ILE B 1 46 ? 21.146 -17.325 -14.471 1.00 87.51 77 ILE B CA 1
ATOM 1454 C C . ILE B 1 46 ? 19.654 -17.578 -14.210 1.00 90.96 77 ILE B C 1
ATOM 1455 O O . ILE B 1 46 ? 19.199 -18.737 -14.207 1.00 95.81 77 ILE B O 1
ATOM 1460 N N . GLY B 1 47 ? 18.892 -16.502 -14.023 1.00 89.51 78 GLY B N 1
ATOM 1461 C CA . GLY B 1 47 ? 17.457 -16.615 -13.751 1.00 93.90 78 GLY B CA 1
ATOM 1462 C C . GLY B 1 47 ? 16.624 -16.655 -15.024 1.00 98.03 78 GLY B C 1
ATOM 1463 O O . GLY B 1 47 ? 15.483 -16.180 -15.036 1.00 100.06 78 GLY B O 1
ATOM 1464 N N . GLY B 1 48 ? 17.174 -17.244 -16.086 1.00 98.39 79 GLY B N 1
ATOM 1465 C CA . GLY B 1 48 ? 16.471 -17.313 -17.368 1.00 101.48 79 GLY B CA 1
ATOM 1466 C C . GLY B 1 48 ? 15.936 -15.953 -17.797 1.00 99.27 79 GLY B C 1
ATOM 1467 O O . GLY B 1 48 ? 14.732 -15.781 -17.947 1.00 101.81 79 GLY B O 1
ATOM 1468 N N . GLY B 1 49 ? 16.833 -14.982 -17.970 1.00 94.35 80 GLY B N 1
ATOM 1469 C CA . GLY B 1 49 ? 16.451 -13.627 -18.388 1.00 90.29 80 GLY B CA 1
ATOM 1470 C C . GLY B 1 49 ? 17.353 -13.108 -19.496 1.00 87.27 80 GLY B C 1
ATOM 1471 O O . GLY B 1 49 ? 18.255 -13.817 -19.971 1.00 85.22 80 GLY B O 1
ATOM 1472 N N . THR B 1 50 ? 17.111 -11.866 -19.910 1.00 85.45 81 THR B N 1
ATOM 1473 C CA . THR B 1 50 ? 17.917 -11.245 -20.971 1.00 83.71 81 THR B CA 1
ATOM 1474 C C . THR B 1 50 ? 18.862 -10.211 -20.338 1.00 76.96 81 THR B C 1
ATOM 1475 O O . THR B 1 50 ? 18.431 -9.103 -20.005 1.00 76.37 81 THR B O 1
ATOM 1479 N N . PRO B 1 51 ? 20.159 -10.564 -20.180 1.00 71.08 82 PRO B N 1
ATOM 1480 C CA . PRO B 1 51 ? 21.125 -9.638 -19.534 1.00 66.64 82 PRO B CA 1
ATOM 1481 C C . PRO B 1 51 ? 21.509 -8.404 -20.372 1.00 64.71 82 PRO B C 1
ATOM 1482 O O . PRO B 1 51 ? 21.763 -8.502 -21.568 1.00 64.78 82 PRO B O 1
ATOM 1486 N N . ASP B 1 52 ? 21.549 -7.256 -19.702 1.00 62.66 83 ASP B N 1
ATOM 1487 C CA . ASP B 1 52 ? 21.912 -5.973 -20.289 1.00 60.22 83 ASP B CA 1
ATOM 1488 C C . ASP B 1 52 ? 23.310 -5.679 -19.788 1.00 57.37 83 ASP B C 1
ATOM 1489 O O . ASP B 1 52 ? 23.506 -5.387 -18.590 1.00 56.23 83 ASP B O 1
ATOM 1494 N N . PHE B 1 53 ? 24.288 -5.781 -20.684 1.00 56.51 84 PHE B N 1
ATOM 1495 C CA . PHE B 1 53 ? 25.678 -5.550 -20.330 1.00 53.22 84 PHE B CA 1
ATOM 1496 C C . PHE B 1 53 ? 26.097 -4.099 -20.593 1.00 50.50 84 PHE B C 1
ATOM 1497 O O . PHE B 1 53 ? 27.283 -3.795 -20.434 1.00 50.55 84 PHE B O 1
ATOM 1505 N N . ALA B 1 54 ? 25.178 -3.202 -20.947 1.00 49.30 85 ALA B N 1
ATOM 1506 C CA . ALA B 1 54 ? 25.582 -1.788 -21.205 1.00 49.70 85 ALA B CA 1
ATOM 1507 C C . ALA B 1 54 ? 26.095 -1.128 -19.908 1.00 47.14 85 ALA B C 1
ATOM 1508 O O . ALA B 1 54 ? 27.124 -0.433 -19.923 1.00 47.78 85 ALA B O 1
ATOM 1510 N N . PRO B 1 55 ? 25.398 -1.325 -18.780 1.00 45.77 86 PRO B N 1
ATOM 1511 C CA . PRO B 1 55 ? 25.927 -0.729 -17.502 1.00 43.69 86 PRO B CA 1
ATOM 1512 C C . PRO B 1 55 ? 27.371 -1.144 -17.138 1.00 43.29 86 PRO B C 1
ATOM 1513 O O . PRO B 1 55 ? 28.231 -0.282 -16.820 1.00 43.36 86 PRO B O 1
ATOM 1517 N N . ALA B 1 56 ? 27.646 -2.449 -17.153 1.00 42.29 87 ALA B N 1
ATOM 1518 C CA . ALA B 1 56 ? 28.961 -2.949 -16.832 1.00 39.90 87 ALA B CA 1
ATOM 1519 C C . ALA B 1 56 ? 29.975 -2.432 -17.860 1.00 40.50 87 ALA B C 1
ATOM 1520 O O . ALA B 1 56 ? 31.057 -1.970 -17.480 1.00 38.15 87 ALA B O 1
ATOM 1522 N N . ARG B 1 57 ? 29.649 -2.447 -19.145 1.00 43.10 88 ARG B N 1
ATOM 1523 C CA . ARG B 1 57 ? 30.627 -1.943 -20.124 1.00 45.97 88 ARG B CA 1
ATOM 1524 C C . ARG B 1 57 ? 30.952 -0.472 -19.833 1.00 45.45 88 ARG B C 1
ATOM 1525 O O . ARG B 1 57 ? 32.063 -0.038 -20.081 1.00 44.08 88 ARG B O 1
ATOM 1533 N N . GLN B 1 58 ? 29.983 0.263 -19.280 1.00 45.80 89 GLN B N 1
ATOM 1534 C CA . GLN B 1 58 ? 30.148 1.676 -18.984 1.00 45.27 89 GLN B CA 1
ATOM 1535 C C . GLN B 1 58 ? 31.214 1.843 -17.899 1.00 41.70 89 GLN B C 1
ATOM 1536 O O . GLN B 1 58 ? 32.067 2.706 -18.004 1.00 39.49 89 GLN B O 1
ATOM 1542 N N . SER B 1 59 ? 31.156 0.982 -16.889 1.00 41.51 90 SER B N 1
ATOM 1543 C CA . SER B 1 59 ? 32.092 1.039 -15.749 1.00 39.74 90 SER B CA 1
ATOM 1544 C C . SER B 1 59 ? 33.500 0.657 -16.223 1.00 39.47 90 SER B C 1
ATOM 1545 O O . SER B 1 59 ? 34.491 1.292 -15.847 1.00 38.19 90 SER B O 1
ATOM 1548 N N . LEU B 1 60 ? 33.557 -0.367 -17.063 1.00 40.07 91 LEU B N 1
ATOM 1549 C CA . LEU B 1 60 ? 34.820 -0.870 -17.644 1.00 42.43 91 LEU B CA 1
ATOM 1550 C C . LEU B 1 60 ? 35.513 0.265 -18.412 1.00 42.63 91 LEU B C 1
ATOM 1551 O O . LEU B 1 60 ? 36.707 0.520 -18.239 1.00 44.10 91 LEU B O 1
ATOM 1556 N N . GLU B 1 61 ? 34.748 0.978 -19.229 1.00 44.64 92 GLU B N 1
ATOM 1557 C CA . GLU B 1 61 ? 35.297 2.078 -20.013 1.00 45.50 92 GLU B CA 1
ATOM 1558 C C . GLU B 1 61 ? 35.711 3.199 -19.058 1.00 42.38 92 GLU B C 1
ATOM 1559 O O . GLU B 1 61 ? 36.794 3.762 -19.178 1.00 42.33 92 GLU B O 1
ATOM 1565 N N . ASN B 1 62 ? 34.838 3.527 -18.127 1.00 40.56 93 ASN B N 1
ATOM 1566 C CA . ASN B 1 62 ? 35.155 4.569 -17.132 1.00 40.29 93 ASN B CA 1
ATOM 1567 C C . ASN B 1 62 ? 36.518 4.263 -16.481 1.00 38.01 93 ASN B C 1
ATOM 1568 O O . ASN B 1 62 ? 37.339 5.155 -16.288 1.00 39.76 93 ASN B O 1
ATOM 1581 N N . ARG B 1 64 ? 39.056 2.482 -17.638 1.00 41.89 95 ARG B N 1
ATOM 1582 C CA . ARG B 1 64 ? 40.158 2.601 -18.535 1.00 46.43 95 ARG B CA 1
ATOM 1583 C C . ARG B 1 64 ? 40.434 4.082 -18.774 1.00 43.50 95 ARG B C 1
ATOM 1584 O O . ARG B 1 64 ? 41.574 4.452 -18.884 1.00 43.21 95 ARG B O 1
ATOM 1592 N N . GLN B 1 65 ? 39.400 4.909 -18.841 1.00 49.11 96 GLN B N 1
ATOM 1593 C CA . GLN B 1 65 ? 39.634 6.339 -19.044 1.00 50.19 96 GLN B CA 1
ATOM 1594 C C . GLN B 1 65 ? 40.327 6.909 -17.793 1.00 46.22 96 GLN B C 1
ATOM 1595 O O . GLN B 1 65 ? 41.225 7.737 -17.918 1.00 46.10 96 GLN B O 1
ATOM 1601 N N . LYS B 1 66 ? 39.961 6.448 -16.594 1.00 43.88 97 LYS B N 1
ATOM 1602 C CA . LYS B 1 66 ? 40.625 6.956 -15.389 1.00 41.74 97 LYS B CA 1
ATOM 1603 C C . LYS B 1 66 ? 42.091 6.501 -15.402 1.00 41.03 97 LYS B C 1
ATOM 1604 O O . LYS B 1 66 ? 42.959 7.208 -14.855 1.00 40.24 97 LYS B O 1
ATOM 1610 N N . LEU B 1 67 ? 42.368 5.339 -15.996 1.00 40.78 98 LEU B N 1
ATOM 1611 C CA . LEU B 1 67 ? 43.760 4.894 -16.094 1.00 41.11 98 LEU B CA 1
ATOM 1612 C C . LEU B 1 67 ? 44.497 5.847 -17.036 1.00 41.51 98 LEU B C 1
ATOM 1613 O O . LEU B 1 67 ? 45.615 6.225 -16.784 1.00 39.99 98 LEU B O 1
ATOM 1618 N N . GLU B 1 68 ? 43.854 6.233 -18.129 1.00 45.32 99 GLU B N 1
ATOM 1619 C CA . GLU B 1 68 ? 44.489 7.178 -19.037 1.00 47.48 99 GLU B CA 1
ATOM 1620 C C . GLU B 1 68 ? 44.680 8.512 -18.287 1.00 46.11 99 GLU B C 1
ATOM 1621 O O . GLU B 1 68 ? 45.726 9.141 -18.418 1.00 46.29 99 GLU B O 1
ATOM 1627 N N . GLU B 1 69 ? 43.707 8.945 -17.485 1.00 44.51 100 GLU B N 1
ATOM 1628 C CA . GLU B 1 69 ? 43.875 10.212 -16.739 1.00 44.76 100 GLU B CA 1
ATOM 1629 C C . GLU B 1 69 ? 45.046 10.093 -15.746 1.00 41.38 100 GLU B C 1
ATOM 1630 O O . GLU B 1 69 ? 45.785 11.053 -15.512 1.00 40.98 100 GLU B O 1
ATOM 1644 N N . LYS B 1 71 ? 47.766 8.175 -16.015 1.00 39.84 102 LYS B N 1
ATOM 1645 C CA . LYS B 1 71 ? 49.038 8.201 -16.716 1.00 41.91 102 LYS B CA 1
ATOM 1646 C C . LYS B 1 71 ? 49.445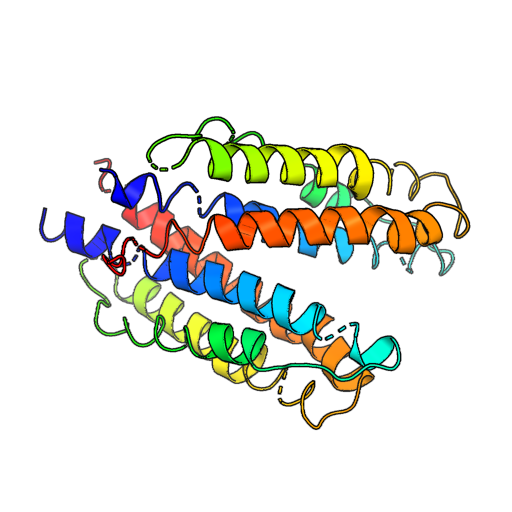 9.647 -17.009 1.00 41.64 102 LYS B C 1
ATOM 1647 O O . LYS B 1 71 ? 50.576 10.007 -16.775 1.00 41.25 102 LYS B O 1
ATOM 1653 N N . ALA B 1 72 ? 48.502 10.468 -17.469 1.00 41.81 103 ALA B N 1
ATOM 1654 C CA . ALA B 1 72 ? 48.808 11.860 -17.832 1.00 44.38 103 ALA B CA 1
ATOM 1655 C C . ALA B 1 72 ? 49.297 12.652 -16.619 1.00 43.54 103 ALA B C 1
ATOM 1656 O O . ALA B 1 72 ? 50.037 13.612 -16.808 1.00 44.08 103 ALA B O 1
ATOM 1658 N N . LEU B 1 73 ? 48.911 12.232 -15.404 1.00 42.73 104 LEU B N 1
ATOM 1659 C CA . LEU B 1 73 ? 49.282 12.923 -14.158 1.00 41.55 104 LEU B CA 1
ATOM 1660 C C . LEU B 1 73 ? 50.567 12.367 -13.547 1.00 44.56 104 LEU B C 1
ATOM 1661 O O . LEU B 1 73 ? 51.139 12.991 -12.652 1.00 44.84 104 LEU B O 1
ATOM 1666 N N . SER B 1 74 ? 51.025 11.208 -13.974 1.00 46.37 105 SER B N 1
ATOM 1667 C CA . SER B 1 74 ? 52.129 10.616 -13.226 1.00 48.75 105 SER B CA 1
ATOM 1668 C C . SER B 1 74 ? 53.485 10.844 -13.918 1.00 51.00 105 SER B C 1
ATOM 1669 O O . SER B 1 74 ? 53.554 11.257 -15.071 1.00 51.11 105 SER B O 1
ATOM 1672 N N . PRO B 1 75 ? 54.578 10.701 -13.171 1.00 51.50 106 PRO B N 1
ATOM 1673 C CA . PRO B 1 75 ? 54.604 10.363 -11.726 1.00 50.66 106 PRO B CA 1
ATOM 1674 C C . PRO B 1 75 ? 54.277 11.544 -10.797 1.00 48.68 106 PRO B C 1
ATOM 1675 O O . PRO B 1 75 ? 54.108 11.374 -9.569 1.00 45.88 106 PRO B O 1
ATOM 1679 N N . GLY B 1 76 ? 54.197 12.732 -11.388 1.00 48.60 107 GLY B N 1
ATOM 1680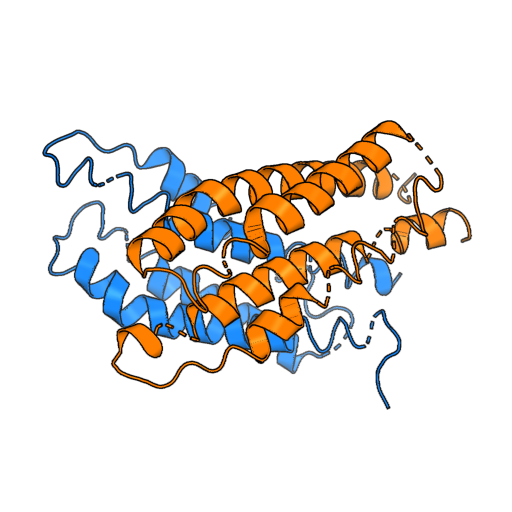 C CA . GLY B 1 76 ? 53.914 13.917 -10.623 1.00 48.54 107 GLY B CA 1
ATOM 1681 C C . GLY B 1 76 ? 55.073 14.252 -9.706 1.00 49.58 107 GLY B C 1
ATOM 1682 O O . GLY B 1 76 ? 56.237 14.110 -10.110 1.00 52.14 107 GLY B O 1
ATOM 1683 N N . PRO B 1 77 ? 54.768 14.659 -8.469 1.00 48.92 108 PRO B N 1
ATOM 1684 C CA . PRO B 1 77 ? 55.777 15.034 -7.476 1.00 53.10 108 PRO B CA 1
ATOM 1685 C C . PRO B 1 77 ? 56.305 13.899 -6.590 1.00 56.24 108 PRO B C 1
ATOM 1686 O O . PRO B 1 77 ? 57.287 14.102 -5.883 1.00 58.35 108 PRO B O 1
ATOM 1698 N N . ASN B 1 79 ? 57.648 9.808 -5.521 1.00 63.49 110 ASN B N 1
ATOM 1699 C CA . ASN B 1 79 ? 58.657 8.827 -5.952 1.00 68.19 110 ASN B CA 1
ATOM 1700 C C . ASN B 1 79 ? 58.137 8.127 -7.208 1.00 65.28 110 ASN B C 1
ATOM 1701 O O . ASN B 1 79 ? 57.060 7.558 -7.185 1.00 65.04 110 ASN B O 1
ATOM 1706 N N . PRO B 1 80 ? 58.906 8.162 -8.295 1.00 67.08 111 PRO B N 1
ATOM 1707 C CA . PRO B 1 80 ? 58.415 7.553 -9.523 1.00 67.01 111 PRO B CA 1
ATOM 1708 C C . PRO B 1 80 ? 58.090 6.051 -9.395 1.00 68.39 111 PRO B C 1
ATOM 1709 O O . PRO B 1 80 ? 57.243 5.569 -10.136 1.00 67.40 111 PRO B O 1
ATOM 1713 N N . ASP B 1 81 ? 58.703 5.333 -8.454 1.00 69.63 112 ASP B N 1
ATOM 1714 C CA . ASP B 1 81 ? 58.432 3.891 -8.312 1.00 72.15 112 ASP B CA 1
ATOM 1715 C C . ASP B 1 81 ? 57.004 3.525 -7.982 1.00 69.33 112 ASP B C 1
ATOM 1716 O O . ASP B 1 81 ? 56.403 2.677 -8.643 1.00 66.94 112 ASP B O 1
ATOM 1721 N N . ILE B 1 82 ? 56.477 4.136 -6.934 1.00 68.72 113 ILE B N 1
ATOM 1722 C CA . ILE B 1 82 ? 55.113 3.850 -6.532 1.00 68.72 113 ILE B CA 1
ATOM 1723 C C . ILE B 1 82 ? 54.146 4.279 -7.647 1.00 66.70 113 ILE B C 1
ATOM 1724 O O . ILE B 1 82 ? 53.104 3.635 -7.852 1.00 62.26 113 ILE B O 1
ATOM 1729 N N . SER B 1 83 ? 54.490 5.343 -8.371 1.00 58.28 114 SER B N 1
ATOM 1730 C CA . SER B 1 83 ? 53.672 5.781 -9.501 1.00 60.36 114 SER B CA 1
ATOM 1731 C C . SER B 1 83 ? 53.675 4.671 -10.565 1.00 59.90 114 SER B C 1
ATOM 1732 O O . SER B 1 83 ? 52.611 4.293 -11.075 1.00 54.21 114 SER B O 1
ATOM 1735 N N . ARG B 1 84 ? 54.871 4.143 -10.878 1.00 58.02 115 ARG B N 1
ATOM 1736 C CA . ARG B 1 84 ? 55.014 3.064 -11.868 1.00 60.90 115 ARG B CA 1
ATOM 1737 C C . ARG B 1 84 ? 54.180 1.862 -11.419 1.00 54.93 115 ARG B C 1
ATOM 1738 O O . ARG B 1 84 ? 53.513 1.219 -12.225 1.00 52.88 115 ARG B O 1
ATOM 1746 N N . GLU B 1 85 ? 54.263 1.582 -10.123 1.00 48.93 116 GLU B N 1
ATOM 1747 C CA . GLU B 1 85 ? 53.615 0.451 -9.512 1.00 48.52 116 GLU B CA 1
ATOM 1748 C C . GLU B 1 85 ? 52.090 0.503 -9.697 1.00 48.80 116 GLU B C 1
ATOM 1749 O O . GLU B 1 85 ? 51.464 -0.492 -10.115 1.00 49.20 116 GLU B O 1
ATOM 1755 N N . VAL B 1 86 ? 51.502 1.651 -9.374 1.00 44.22 117 VAL B N 1
ATOM 1756 C CA . VAL B 1 86 ? 50.079 1.823 -9.446 1.00 42.05 117 VAL B CA 1
ATOM 1757 C C . VAL B 1 86 ? 49.584 1.690 -10.892 1.00 40.83 117 VAL B C 1
ATOM 1758 O O . VAL B 1 86 ? 48.538 1.096 -11.093 1.00 39.01 117 VAL B O 1
ATOM 1762 N N . LEU B 1 87 ? 50.305 2.227 -11.875 1.00 41.18 118 LEU B N 1
ATOM 1763 C CA . LEU B 1 87 ? 49.827 2.189 -13.266 1.00 44.71 118 LEU B CA 1
ATOM 1764 C C . LEU B 1 87 ? 49.958 0.775 -13.840 1.00 45.53 118 LEU B C 1
ATOM 1765 O O . LEU B 1 87 ? 49.115 0.346 -14.632 1.00 44.64 118 LEU B O 1
ATOM 1770 N N . SER B 1 88 ? 51.014 0.059 -13.474 1.00 48.50 119 SER B N 1
ATOM 1771 C CA . SER B 1 88 ? 51.174 -1.276 -14.021 1.00 49.12 119 SER B CA 1
ATOM 1772 C C . SER B 1 88 ? 50.141 -2.225 -13.385 1.00 45.91 119 SER B C 1
ATOM 1773 O O . SER B 1 88 ? 49.564 -3.026 -14.111 1.00 45.11 119 SER B O 1
ATOM 1776 N N . ASN B 1 89 ? 49.864 -2.109 -12.078 1.00 41.79 120 ASN B N 1
ATOM 1777 C CA . ASN B 1 89 ? 48.822 -2.954 -11.444 1.00 42.97 120 ASN B CA 1
ATOM 1778 C C . ASN B 1 89 ? 47.424 -2.544 -11.937 1.00 41.81 120 ASN B C 1
ATOM 1779 O O . ASN B 1 89 ? 46.523 -3.369 -12.019 1.00 39.45 120 ASN B O 1
ATOM 1784 N N . TRP B 1 90 ? 47.210 -1.264 -12.203 1.00 40.49 121 TRP B N 1
ATOM 1785 C CA . TRP B 1 90 ? 45.921 -0.859 -12.717 1.00 38.75 121 TRP B CA 1
ATOM 1786 C C . TRP B 1 90 ? 45.738 -1.503 -14.102 1.00 40.54 121 TRP B C 1
ATOM 1787 O O . TRP B 1 90 ? 44.702 -2.106 -14.403 1.00 39.09 121 TRP B O 1
ATOM 1798 N N . GLN B 1 91 ? 46.778 -1.385 -14.919 1.00 44.05 122 GLN B N 1
ATOM 1799 C CA . GLN B 1 91 ? 46.825 -1.940 -16.264 1.00 45.73 122 GLN B CA 1
ATOM 1800 C C . GLN B 1 91 ? 46.491 -3.437 -16.227 1.00 46.11 122 GLN B C 1
ATOM 1801 O O . GLN B 1 91 ? 45.638 -3.929 -16.979 1.00 48.29 122 GLN B O 1
ATOM 1807 N N . ALA B 1 92 ? 47.199 -4.157 -15.369 1.00 44.79 123 ALA B N 1
ATOM 1808 C CA . ALA B 1 92 ? 47.012 -5.592 -15.212 1.00 45.81 123 ALA B CA 1
ATOM 1809 C C . ALA B 1 92 ? 45.548 -5.912 -14.872 1.00 43.92 123 ALA B C 1
ATOM 1810 O O . ALA B 1 92 ? 44.921 -6.748 -15.534 1.00 41.30 123 ALA B O 1
ATOM 1812 N N . LEU B 1 93 ? 45.022 -5.267 -13.831 1.00 41.88 124 LEU B N 1
ATOM 1813 C CA . LEU B 1 93 ? 43.646 -5.486 -13.396 1.00 41.97 124 LEU B CA 1
ATOM 1814 C C . LEU B 1 93 ? 42.702 -5.363 -14.593 1.00 42.58 124 LEU B C 1
ATOM 1815 O O . LEU B 1 93 ? 41.763 -6.136 -14.706 1.00 40.32 124 LEU B O 1
ATOM 1820 N N . LEU B 1 94 ? 42.939 -4.368 -15.453 1.00 45.98 125 LEU B N 1
ATOM 1821 C CA . LEU B 1 94 ? 42.108 -4.178 -16.648 1.00 48.45 125 LEU B CA 1
ATOM 1822 C C . LEU B 1 94 ? 42.342 -5.307 -17.660 1.00 50.87 125 LEU B C 1
ATOM 1823 O O . LEU B 1 94 ? 41.434 -6.093 -17.926 1.00 53.33 125 LEU B O 1
ATOM 1828 N N . GLU B 1 95 ? 43.566 -5.399 -18.172 1.00 52.60 126 GLU B N 1
ATOM 1829 C CA . GLU B 1 95 ? 43.913 -6.334 -19.256 1.00 58.07 12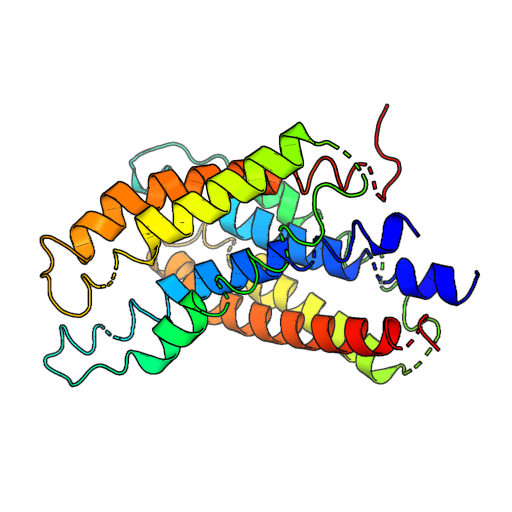6 GLU B CA 1
ATOM 1830 C C . GLU B 1 95 ? 43.817 -7.811 -18.847 1.00 56.58 126 GLU B C 1
ATOM 1831 O O . GLU B 1 95 ? 43.476 -8.642 -19.682 1.00 59.44 126 GLU B O 1
ATOM 1837 N N . LYS B 1 96 ? 44.139 -8.161 -17.616 1.00 53.88 127 LYS B N 1
ATOM 1838 C CA . LYS B 1 96 ? 44.072 -9.571 -17.237 1.00 55.30 127 LYS 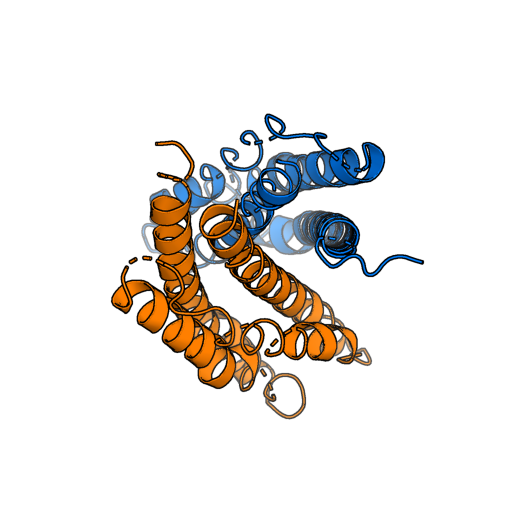B CA 1
ATOM 1839 C C . LYS B 1 96 ? 42.811 -9.866 -16.413 1.00 51.95 127 LYS B C 1
ATOM 1840 O O . LYS B 1 96 ? 42.348 -11.006 -16.402 1.00 55.34 127 LYS B O 1
ATOM 1846 N N . GLY B 1 97 ? 42.216 -8.856 -15.777 1.00 48.87 128 GLY B N 1
ATOM 1847 C CA . GLY B 1 97 ? 41.072 -9.114 -14.898 1.00 46.79 128 GLY B CA 1
ATOM 1848 C C . GLY B 1 97 ? 39.724 -8.758 -15.496 1.00 44.37 128 GLY B C 1
ATOM 1849 O O . GLY B 1 97 ? 38.928 -9.622 -15.864 1.00 44.26 128 GLY B O 1
ATOM 1850 N N . VAL B 1 98 ? 39.463 -7.479 -15.577 1.00 43.48 129 VAL B N 1
ATOM 1851 C CA . VAL B 1 98 ? 38.158 -6.963 -15.995 1.00 43.58 129 VAL B CA 1
ATOM 1852 C C . VAL B 1 98 ? 37.836 -7.225 -17.484 1.00 42.64 129 VAL B C 1
ATOM 1853 O O . VAL B 1 98 ? 36.694 -7.536 -17.773 1.00 42.97 129 VAL B O 1
ATOM 1857 N N . VAL B 1 99 ? 38.778 -7.043 -18.413 1.00 40.26 130 VAL B N 1
ATOM 1858 C CA . VAL B 1 99 ? 38.492 -7.210 -19.868 1.00 43.03 130 VAL B CA 1
ATOM 1859 C C . VAL B 1 99 ? 38.188 -8.686 -20.181 1.00 43.13 130 VAL B C 1
ATOM 1860 O O . VAL B 1 99 ? 37.185 -8.969 -20.822 1.00 41.35 130 VAL B O 1
ATOM 1864 N N . PRO B 1 100 ? 39.024 -9.629 -19.714 1.00 46.00 131 PRO B N 1
ATOM 1865 C CA . PRO B 1 100 ? 38.689 -11.035 -19.927 1.00 48.10 131 PRO B CA 1
ATOM 1866 C C . PRO B 1 100 ? 37.387 -11.442 -19.210 1.00 49.17 131 PRO B C 1
ATOM 1867 O O . PRO B 1 100 ? 36.554 -12.168 -19.781 1.00 48.20 131 PRO B O 1
ATOM 1871 N N . GLN B 1 101 ? 37.193 -10.978 -17.978 1.00 45.49 132 GLN B N 1
ATOM 1872 C CA . GLN B 1 101 ? 35.997 -11.380 -17.236 1.00 47.43 132 GLN B CA 1
ATOM 1873 C C . GLN B 1 101 ? 34.731 -10.883 -17.957 1.00 47.56 132 GLN B C 1
ATOM 1874 O O . GLN B 1 101 ? 33.720 -11.596 -18.021 1.00 48.68 132 GLN B O 1
ATOM 1888 N N . GLN B 1 103 ? 34.391 -10.381 -21.200 1.00 48.87 134 GLN B N 1
ATOM 1889 C CA . GLN B 1 103 ? 34.291 -11.201 -22.412 1.00 51.76 134 GLN B CA 1
ATOM 1890 C C . GLN B 1 103 ? 33.743 -12.597 -22.096 1.00 52.02 134 GLN B C 1
ATOM 1891 O O . GLN B 1 103 ? 33.055 -13.181 -22.925 1.00 49.39 134 GLN B O 1
ATOM 1897 N N . LEU B 1 104 ? 34.065 -13.140 -20.925 1.00 53.39 135 LEU B N 1
ATOM 1898 C CA . LEU B 1 104 ? 33.558 -14.455 -20.547 1.00 52.25 135 LEU B CA 1
ATOM 1899 C C . LEU B 1 104 ? 32.054 -14.371 -20.288 1.00 52.88 135 LEU B C 1
ATOM 1900 O O . LEU B 1 104 ? 31.315 -15.294 -20.636 1.00 53.62 135 LEU B O 1
ATOM 1905 N N . ALA B 1 105 ? 31.606 -13.281 -19.678 1.00 53.65 136 ALA B N 1
ATOM 1906 C CA . ALA B 1 105 ? 30.173 -13.130 -19.386 1.00 56.31 136 ALA B CA 1
ATOM 1907 C C . ALA B 1 105 ? 29.385 -12.915 -20.687 1.00 54.49 136 ALA B C 1
ATOM 1908 O O . ALA B 1 105 ? 28.247 -13.360 -20.807 1.00 53.18 136 ALA B O 1
ATOM 1910 N N . GLN B 1 106 ? 30.024 -12.271 -21.665 1.00 56.86 137 GLN B N 1
ATOM 1911 C CA . GLN B 1 106 ? 29.385 -11.933 -22.949 1.00 60.00 137 GLN B CA 1
ATOM 1912 C C . GLN B 1 106 ? 29.379 -13.122 -23.922 1.00 60.94 137 GLN B C 1
ATOM 1913 O O . GLN B 1 106 ? 28.336 -13.361 -24.513 1.00 56.47 137 GLN B O 1
ATOM 1919 N N . GLN B 1 107 ? 30.505 -13.822 -24.145 1.00 65.14 138 GLN B N 1
ATOM 1920 C CA . GLN B 1 107 ? 30.482 -14.966 -25.097 1.00 68.26 138 GLN B CA 1
ATOM 1921 C C . GLN B 1 107 ? 31.235 -16.169 -24.507 1.00 67.95 138 GLN B C 1
ATOM 1922 O O . GLN B 1 107 ? 31.672 -17.035 -25.243 1.00 75.87 138 GLN B O 1
ATOM 1928 N N . GLY B 1 108 ? 31.326 -16.267 -23.182 1.00 62.50 139 GLY B N 1
ATOM 1929 C CA . GLY B 1 108 ? 32.023 -17.397 -22.537 1.00 56.07 139 GLY B CA 1
ATOM 1930 C C . GLY B 1 108 ? 31.058 -18.253 -21.739 1.00 56.91 139 GLY B C 1
ATOM 1931 O O . GLY B 1 108 ? 29.864 -17.921 -21.640 1.00 52.66 139 GLY B O 1
ATOM 1932 N N . SER B 1 109 ? 31.561 -19.349 -21.172 1.00 58.87 140 SER B N 1
ATOM 1933 C CA . SER B 1 109 ? 30.702 -20.235 -20.368 1.00 65.55 140 SER B CA 1
ATOM 1934 C C . SER B 1 109 ? 30.507 -19.628 -18.969 1.00 63.44 140 SER B C 1
ATOM 1935 O O . SER B 1 109 ? 31.309 -18.784 -18.514 1.00 59.12 140 SER B O 1
ATOM 1938 N N . LEU B 1 110 ? 29.453 -20.077 -18.292 1.00 64.69 141 LEU B N 1
ATOM 1939 C CA . LEU B 1 110 ? 29.109 -19.604 -16.953 1.00 67.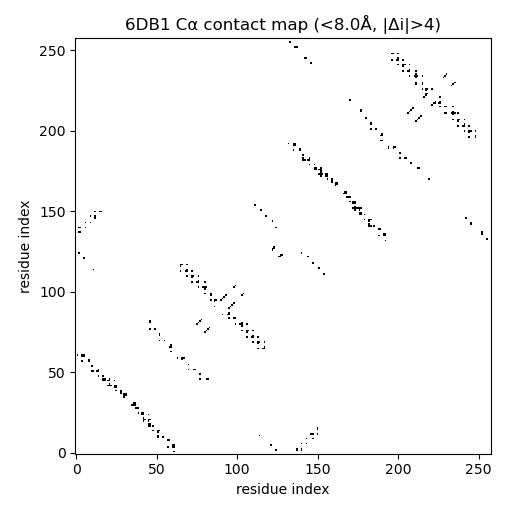96 141 LEU B CA 1
ATOM 1940 C C . LEU B 1 110 ? 30.220 -19.975 -15.959 1.00 70.78 141 LEU B C 1
ATOM 1941 O O . LEU B 1 110 ? 30.654 -19.124 -15.175 1.00 75.26 141 LEU B O 1
ATOM 1946 N N . THR B 1 111 ? 30.695 -21.221 -16.003 1.00 72.59 142 THR B N 1
ATOM 1947 C CA . THR B 1 111 ? 31.734 -21.680 -15.057 1.00 74.66 142 THR B CA 1
ATOM 1948 C C . THR B 1 111 ? 33.063 -20.936 -15.304 1.00 68.50 142 THR B C 1
ATOM 1949 O O . THR B 1 111 ? 33.778 -20.626 -14.361 1.00 67.56 142 THR B O 1
ATOM 1953 N N . ALA B 1 112 ? 33.400 -20.649 -16.560 1.00 69.19 143 ALA B N 1
ATOM 1954 C CA . ALA B 1 112 ? 34.653 -19.929 -16.877 1.00 69.81 143 ALA B CA 1
ATOM 1955 C C . ALA B 1 112 ? 34.579 -18.473 -16.367 1.00 66.95 143 ALA B C 1
ATOM 1956 O O . ALA B 1 112 ? 35.559 -17.945 -15.821 1.00 64.18 143 ALA B O 1
ATOM 1958 N N . TRP B 1 113 ? 33.430 -17.819 -16.547 1.00 62.15 144 TRP B N 1
ATOM 1959 C CA . TRP B 1 113 ? 33.252 -16.457 -16.042 1.00 59.81 144 TRP B CA 1
ATOM 1960 C C . TRP B 1 113 ? 33.277 -16.448 -14.507 1.00 59.70 144 TRP B C 1
ATOM 1961 O O . TRP B 1 113 ? 33.889 -15.560 -13.897 1.00 47.26 144 TRP B O 1
ATOM 1972 N N . SER B 1 114 ? 32.584 -17.400 -13.886 1.00 57.37 145 SER B N 1
ATOM 1973 C CA . SER B 1 114 ? 32.501 -17.432 -12.427 1.00 63.03 145 SER B CA 1
ATOM 1974 C C . SER B 1 114 ? 33.844 -17.838 -11.802 1.00 66.58 145 SER B C 1
ATOM 1975 O O . SER B 1 114 ? 34.198 -17.331 -10.756 1.00 73.99 145 SER B O 1
ATOM 1978 N N . GLU B 1 115 ? 34.593 -18.739 -12.420 1.00 73.33 146 GLU B N 1
ATOM 1979 C CA . GLU B 1 115 ? 35.875 -19.150 -11.839 1.00 78.51 146 GLU B CA 1
ATOM 1980 C C . GLU B 1 115 ? 36.854 -17.966 -11.863 1.00 80.94 146 GLU B C 1
ATOM 1981 O O . GLU B 1 115 ? 37.557 -17.700 -10.880 1.00 82.02 146 GLU B O 1
ATOM 1987 N N . HIS B 1 116 ? 36.875 -17.265 -12.998 1.00 80.26 147 HIS B N 1
ATOM 1988 C CA . HIS B 1 116 ? 37.747 -16.098 -13.245 1.00 73.70 147 HIS B CA 1
ATOM 1989 C C . HIS B 1 116 ? 37.362 -14.931 -12.329 1.00 72.62 147 HIS B C 1
ATOM 1990 O O . HIS B 1 116 ? 38.231 -14.247 -11.794 1.00 80.07 147 HIS B O 1
ATOM 1997 N N . ALA B 1 117 ? 36.058 -14.710 -12.171 1.00 70.67 148 ALA B N 1
ATOM 1998 C CA . ALA B 1 117 ? 35.526 -13.624 -11.340 1.00 67.56 148 ALA B CA 1
ATOM 1999 C C . ALA B 1 117 ? 35.643 -13.956 -9.845 1.00 70.45 148 ALA B C 1
ATOM 2000 O O . ALA B 1 117 ? 35.501 -13.056 -9.012 1.00 70.26 148 ALA B O 1
ATOM 2002 N N . SER B 1 118 ? 35.908 -15.220 -9.504 1.00 69.24 149 SER B N 1
ATOM 2003 C CA . SER B 1 118 ? 36.006 -15.635 -8.088 1.00 73.86 149 SER B CA 1
ATOM 2004 C C . SER B 1 118 ? 37.471 -15.810 -7.649 1.00 76.14 149 SER B C 1
ATOM 2005 O O . SER B 1 118 ? 37.737 -15.991 -6.447 1.00 77.77 149 SER B O 1
ATOM 2008 N N . THR B 1 119 ? 38.415 -15.739 -8.591 1.00 84.72 150 THR B N 1
ATOM 2009 C CA . THR B 1 119 ? 39.818 -15.981 -8.264 1.00 81.05 150 THR B CA 1
ATOM 2010 C C . THR B 1 119 ? 40.743 -14.974 -8.968 1.00 71.87 150 THR B C 1
ATOM 2011 O O . THR B 1 119 ? 41.319 -14.090 -8.320 1.00 65.40 150 THR B O 1
ATOM 2015 N N . VAL B 1 120 ? 40.868 -15.113 -10.293 1.00 65.06 151 VAL B N 1
ATOM 2016 C CA . VAL B 1 120 ? 41.794 -14.286 -11.103 1.00 61.32 151 VAL B CA 1
ATOM 2017 C C . VAL B 1 120 ? 41.587 -12.787 -10.837 1.00 58.22 151 VAL B C 1
ATOM 2018 O O . VAL B 1 120 ? 42.483 -12.121 -10.314 1.00 54.90 151 VAL B O 1
ATOM 2022 N N . THR B 1 121 ? 40.428 -12.258 -11.217 1.00 54.67 152 THR B N 1
ATOM 2023 C CA . THR B 1 121 ? 40.161 -10.828 -11.054 1.00 55.77 152 THR B CA 1
ATOM 2024 C C . THR B 1 121 ? 40.343 -10.369 -9.595 1.00 56.93 152 THR B C 1
ATOM 2025 O O . THR B 1 121 ? 40.889 -9.288 -9.367 1.00 54.98 152 THR B O 1
ATOM 2029 N N . PRO B 1 122 ? 39.867 -11.142 -8.608 1.00 58.80 153 PRO B N 1
ATOM 2030 C CA . PRO B 1 122 ? 40.081 -10.662 -7.224 1.00 59.48 153 PRO B CA 1
ATOM 2031 C C . PRO B 1 122 ? 41.549 -10.395 -6.849 1.00 58.62 153 PRO B C 1
ATOM 2032 O O . PRO B 1 122 ? 41.849 -9.349 -6.277 1.00 61.80 153 PRO B O 1
ATOM 2036 N N . ALA B 1 123 ? 42.442 -11.330 -7.166 1.00 61.17 154 ALA B N 1
ATOM 2037 C CA . ALA B 1 123 ? 43.884 -11.208 -6.842 1.00 58.04 154 ALA B CA 1
ATOM 2038 C C . ALA B 1 123 ? 44.460 -9.915 -7.422 1.00 52.63 154 ALA B C 1
ATOM 2039 O O . ALA B 1 123 ? 45.218 -9.212 -6.772 1.00 50.80 154 ALA B O 1
ATOM 2041 N N . LEU B 1 124 ? 44.103 -9.624 -8.663 1.00 50.85 155 LEU B N 1
ATOM 2042 C CA . LEU B 1 124 ? 44.577 -8.415 -9.325 1.00 49.29 155 LEU B CA 1
ATOM 2043 C C . LEU B 1 124 ? 44.027 -7.187 -8.587 1.00 50.17 155 LEU B C 1
ATOM 2044 O O . LEU B 1 124 ? 44.736 -6.187 -8.402 1.00 46.11 155 LEU B O 1
ATOM 2049 N N . SER B 1 125 ? 42.778 -7.299 -8.147 1.00 50.38 156 SER B N 1
ATOM 2050 C CA . SER B 1 125 ? 42.091 -6.258 -7.417 1.00 52.13 156 SER B CA 1
ATOM 2051 C C . SER B 1 125 ? 42.842 -5.933 -6.124 1.00 53.39 156 SER B C 1
ATOM 2052 O O . SER B 1 125 ? 43.105 -4.763 -5.855 1.00 50.08 156 SER B O 1
ATOM 2055 N N . ARG B 1 126 ? 43.220 -6.963 -5.365 1.00 57.37 157 ARG B N 1
ATOM 2056 C CA . ARG B 1 126 ? 43.898 -6.739 -4.063 1.00 63.82 157 ARG B CA 1
ATOM 2057 C C . ARG B 1 126 ? 45.287 -6.124 -4.282 1.00 59.27 157 ARG B C 1
ATOM 2058 O O . ARG B 1 126 ? 45.775 -5.409 -3.423 1.00 60.47 157 ARG B O 1
ATOM 2066 N N . ALA B 1 127 ? 45.943 -6.460 -5.395 1.00 55.07 158 ALA B N 1
ATOM 2067 C CA . ALA B 1 127 ? 47.281 -5.927 -5.691 1.00 54.07 158 ALA B CA 1
ATOM 2068 C C . ALA B 1 127 ? 47.171 -4.431 -6.036 1.00 52.90 158 ALA B C 1
ATOM 2069 O O . ALA B 1 127 ? 47.906 -3.602 -5.506 1.00 52.21 158 ALA B O 1
ATOM 2071 N N . PHE B 1 128 ? 46.235 -4.092 -6.910 1.00 47.67 159 PHE B N 1
ATOM 2072 C CA . PHE B 1 128 ? 46.015 -2.714 -7.285 1.00 46.78 159 PHE B CA 1
ATOM 2073 C C . PHE B 1 128 ? 45.570 -1.923 -6.058 1.00 47.06 159 PHE B C 1
ATOM 2074 O O . PHE B 1 128 ? 46.008 -0.787 -5.846 1.00 44.76 159 PHE B O 1
ATOM 2082 N N . GLY B 1 129 ? 44.700 -2.540 -5.265 1.00 45.23 160 GLY B N 1
ATOM 2083 C CA . GLY B 1 129 ? 44.206 -1.883 -4.069 1.00 45.64 160 GLY B CA 1
ATOM 2084 C C . GLY B 1 129 ? 45.333 -1.583 -3.096 1.00 46.31 160 GLY B C 1
ATOM 2085 O O . GLY B 1 129 ? 45.349 -0.52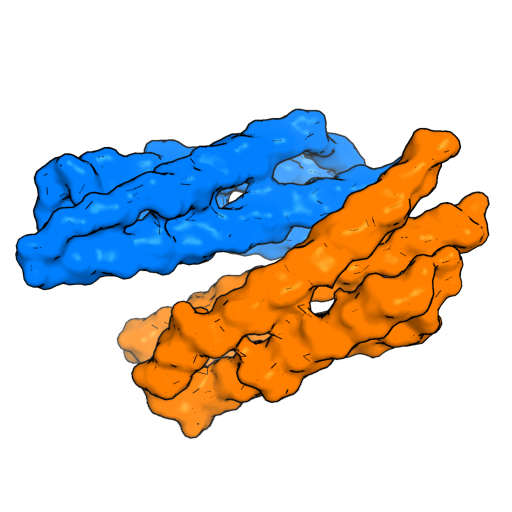1 -2.422 1.00 47.24 160 GLY B O 1
ATOM 2086 N N . ALA B 1 130 ? 46.279 -2.508 -3.015 1.00 44.26 161 ALA B N 1
ATOM 2087 C CA . ALA B 1 130 ? 47.418 -2.331 -2.100 1.00 47.93 161 ALA B CA 1
ATOM 2088 C C . ALA B 1 130 ? 48.264 -1.136 -2.567 1.00 47.29 161 ALA B C 1
ATOM 2089 O O . ALA B 1 130 ? 48.592 -0.232 -1.784 1.00 47.00 161 ALA B O 1
ATOM 2091 N N . SER B 1 131 ? 48.617 -1.142 -3.846 1.00 46.02 162 SER B N 1
ATOM 2092 C CA . SER B 1 131 ? 49.390 -0.052 -4.420 1.00 48.87 162 SER B CA 1
ATOM 2093 C C . SER B 1 131 ? 48.687 1.291 -4.153 1.00 46.31 162 SER B C 1
ATOM 2094 O O . SER B 1 131 ? 49.317 2.249 -3.722 1.00 46.03 162 SER B O 1
ATOM 2097 N N . ALA B 1 132 ? 47.382 1.327 -4.382 1.00 42.47 163 ALA B N 1
ATOM 2098 C CA . ALA B 1 132 ? 46.593 2.552 -4.225 1.00 43.26 163 ALA B CA 1
ATOM 2099 C C . ALA B 1 132 ? 46.640 3.050 -2.779 1.00 45.84 163 ALA B C 1
ATOM 2100 O O . ALA B 1 132 ? 46.793 4.253 -2.545 1.00 43.85 163 ALA B O 1
ATOM 2102 N N . GLU B 1 133 ? 46.519 2.134 -1.822 1.00 49.78 164 GLU B N 1
ATOM 2103 C CA . GLU B 1 133 ? 46.527 2.518 -0.408 1.00 51.25 164 GLU B CA 1
ATOM 2104 C C . GLU B 1 133 ? 47.891 3.095 -0.007 1.00 52.97 164 GLU B C 1
ATOM 2105 O O . GLU B 1 133 ? 47.948 4.025 0.799 1.00 54.52 164 GLU B O 1
ATOM 2111 N N . ARG B 1 134 ? 48.986 2.557 -0.529 1.00 52.13 165 ARG B N 1
ATOM 2112 C CA . ARG B 1 134 ? 50.290 3.097 -0.148 1.00 53.46 165 ARG B CA 1
ATOM 2113 C C . ARG B 1 134 ? 50.511 4.434 -0.861 1.00 53.00 165 ARG B C 1
ATOM 2114 O O . ARG B 1 134 ? 51.137 5.330 -0.311 1.00 51.49 165 ARG B O 1
ATOM 2122 N N . PHE B 1 135 ? 50.001 4.561 -2.081 1.00 52.10 166 PHE B N 1
ATOM 2123 C CA . PHE B 1 135 ? 50.144 5.814 -2.787 1.00 53.96 166 PHE B CA 1
ATOM 2124 C C . PHE B 1 135 ? 49.482 6.920 -1.960 1.00 55.75 166 PHE B C 1
ATOM 2125 O O . PHE B 1 135 ? 50.097 7.935 -1.659 1.00 56.17 166 PHE B O 1
ATOM 2133 N N . SER B 1 136 ? 48.256 6.655 -1.536 1.00 51.38 167 SER B N 1
ATOM 2134 C CA . SER B 1 136 ? 47.440 7.636 -0.829 1.00 51.57 167 SER B CA 1
ATOM 2135 C C . SER B 1 136 ? 47.963 7.918 0.579 1.00 50.47 167 SER B C 1
ATOM 2136 O O . SER B 1 136 ? 47.710 9.006 1.103 1.00 47.92 167 SER B O 1
ATOM 2139 N N . HIS B 1 137 ? 48.640 6.956 1.198 1.00 51.39 168 HIS B N 1
ATOM 2140 C CA . HIS B 1 137 ? 49.152 7.184 2.532 1.00 50.48 168 HIS B CA 1
ATOM 2141 C C . HIS B 1 137 ? 50.339 8.150 2.456 1.00 48.70 168 HIS B C 1
ATOM 2142 O O . HIS B 1 137 ? 50.456 9.053 3.282 1.00 47.74 168 HIS B O 1
ATOM 2149 N N . GLU B 1 138 ? 51.178 7.952 1.442 1.00 46.49 169 GLU B N 1
ATOM 2150 C CA . GLU B 1 138 ? 52.344 8.788 1.207 1.00 50.06 169 GLU B CA 1
ATOM 2151 C C . GLU B 1 138 ? 51.889 10.205 0.821 1.00 47.09 169 GLU B C 1
ATOM 2152 O O . GLU B 1 138 ? 52.473 11.197 1.287 1.00 46.17 169 GLU B O 1
ATOM 2158 N N . ALA B 1 139 ? 50.866 10.299 -0.037 1.00 39.53 170 ALA B N 1
ATOM 2159 C CA . ALA B 1 139 ? 50.352 11.576 -0.506 1.00 39.78 170 ALA B CA 1
ATOM 2160 C C . ALA B 1 139 ? 49.792 12.380 0.670 1.00 41.96 170 ALA B C 1
ATOM 2161 O O . ALA B 1 139 ? 50.075 13.583 0.822 1.00 38.98 170 ALA B O 1
ATOM 2163 N N . GLY B 1 140 ? 48.947 11.708 1.450 1.00 43.57 171 GLY B N 1
ATOM 2164 C CA . GLY B 1 140 ? 48.307 12.296 2.620 1.00 46.84 171 GLY B CA 1
ATOM 2165 C C . GLY B 1 140 ? 49.327 12.828 3.611 1.00 46.67 171 GLY B C 1
ATOM 2166 O O . GLY B 1 140 ? 49.120 13.903 4.161 1.00 48.25 171 GLY B O 1
ATOM 2167 N N . ALA B 1 141 ? 50.432 12.089 3.798 1.00 48.04 172 ALA B N 1
ATOM 2168 C CA . ALA B 1 141 ? 51.519 12.476 4.723 1.00 52.58 172 ALA B CA 1
ATOM 2169 C C . ALA B 1 141 ? 52.147 13.804 4.276 1.00 54.24 172 ALA B C 1
ATOM 2170 O O . ALA B 1 141 ? 52.325 14.728 5.081 1.00 55.14 172 ALA B O 1
ATOM 2180 N N . LEU B 1 143 ? 50.904 16.118 2.306 1.00 47.06 174 LEU B N 1
ATOM 2181 C CA . LEU B 1 143 ? 49.937 17.208 2.407 1.00 46.13 174 LEU B CA 1
ATOM 2182 C C . LEU B 1 143 ? 49.770 17.643 3.868 1.00 51.66 174 LEU B C 1
ATOM 2183 O O . LEU B 1 143 ? 49.577 18.813 4.126 1.00 54.30 174 LEU B O 1
ATOM 2188 N N . ASP B 1 144 ? 49.813 16.702 4.805 1.00 52.45 175 ASP B N 1
ATOM 2189 C CA . ASP B 1 144 ? 49.637 17.028 6.228 1.00 60.64 175 ASP B CA 1
ATOM 2190 C C . ASP B 1 144 ? 50.906 17.519 6.946 1.00 63.42 175 ASP B C 1
ATOM 2191 O O . ASP B 1 144 ? 50.864 17.770 8.138 1.00 68.99 175 ASP B O 1
ATOM 2196 N N . ASN B 1 145 ? 52.017 17.638 6.221 1.00 64.22 176 ASN B N 1
ATOM 2197 C CA . ASN B 1 145 ? 53.273 18.121 6.782 1.00 69.12 176 ASN B CA 1
ATOM 2198 C C . ASN B 1 145 ? 53.084 19.571 7.246 1.00 72.98 176 ASN B C 1
ATOM 2199 O O . ASN B 1 145 ? 52.528 20.404 6.522 1.00 70.88 176 ASN B O 1
#

Solvent-accessible surface area: 13403 Å² total